Protein AF-0000000086522970 (afdb_homodimer)

Organism: NCBI:txid111769

Secondary structure (DSSP, 8-state):
--EEEEEEEESSPEEETTTTEEEEEEE-TTS-EEEEEEE-SEEEEEEESS-EEEEEEESEEEEEETT----EEEETT-EEEE-SSEEEEEEESS-EEEEEEE-/--EEEEEEEESSPEEETTTTEEEEEEE-TTS-EEEEEEE-SEEEEEEESS-EEEEEEESEEEEEETT----EEEETT-EEEE-SSEEEEEEESS-EEEEEEE-

Foldseek 3Di:
DPDDPPWDKDPDWDAPDNRQKIWIWIAHPVRFIKIKIKGAADKDKDAAAAKKKKAWAAFKKWKAWPPDPDIDIDGHPDMDIHHHRTMMMMGGHHIIIIMMGGD/DPDDPPWDKDPDWDAPDNRQKIWIWIAHPVRFIKIKIKGAADKDKDAAAAKKKKAWAAFKKWKAWPPDPDIDIDGHPDMDIHHHRTMMMMGGHHIIIIMMGGD

Radius of gyration: 17.84 Å; Cα contacts (8 Å, |Δi|>4): 607; chains: 2; bounding box: 35×55×38 Å

Structure (mmCIF, N/CA/C/O backbone):
data_AF-0000000086522970-model_v1
#
loop_
_entity.id
_entity.type
_entity.pdbx_description
1 polymer 'Pyrimidine/purine nucleoside phosphorylase'
#
loop_
_atom_site.group_PDB
_atom_site.id
_atom_site.type_symbol
_atom_site.label_atom_id
_atom_site.label_alt_id
_atom_site.label_comp_id
_atom_site.label_asym_id
_atom_site.label_entity_id
_atom_site.label_seq_id
_atom_site.pdbx_PDB_ins_code
_atom_site.Cartn_x
_atom_site.Cartn_y
_atom_site.Cartn_z
_atom_site.occupancy
_atom_site.B_iso_or_equiv
_atom_site.auth_seq_id
_atom_site.auth_comp_id
_atom_site.auth_asym_id
_atom_site.auth_atom_id
_atom_site.pdbx_PDB_model_num
ATOM 1 N N . MET A 1 1 ? -8 1.614 16.234 1 85.38 1 MET A N 1
ATOM 2 C CA . MET A 1 1 ? -8.336 0.291 15.711 1 85.38 1 MET A CA 1
ATOM 3 C C . MET A 1 1 ? -7.375 -0.115 14.594 1 85.38 1 MET A C 1
ATOM 5 O O . MET A 1 1 ? -6.891 0.735 13.844 1 85.38 1 MET A O 1
ATOM 9 N N . SER A 1 2 ? -7.027 -1.439 14.516 1 95.94 2 SER A N 1
ATOM 10 C CA . SER A 1 2 ? -5.98 -1.927 13.625 1 95.94 2 SER A CA 1
ATOM 11 C C . SER A 1 2 ? -6.488 -2.029 12.188 1 95.94 2 SER A C 1
ATOM 13 O O . SER A 1 2 ? -5.691 -2.133 11.25 1 95.94 2 SER A O 1
ATOM 15 N N . GLN A 1 3 ? -7.812 -2.033 12.055 1 97.81 3 GLN A N 1
ATOM 16 C CA . GLN A 1 3 ? -8.391 -2.203 10.719 1 97.81 3 GLN A CA 1
ATOM 17 C C . GLN A 1 3 ? -9.633 -1.339 10.547 1 97.81 3 GLN A C 1
ATOM 19 O O . GLN A 1 3 ? -10.227 -0.883 11.531 1 97.81 3 GLN A O 1
ATOM 24 N N . PHE A 1 4 ? -9.984 -0.939 9.305 1 98.25 4 PHE A N 1
ATOM 25 C CA . PHE A 1 4 ? -11.32 -0.464 8.961 1 98.25 4 PHE A CA 1
ATOM 26 C C . PHE A 1 4 ? -12.234 -1.631 8.602 1 98.25 4 PHE A C 1
ATOM 28 O O . PHE A 1 4 ? -11.82 -2.564 7.914 1 98.25 4 PHE A O 1
ATOM 35 N N . ASP A 1 5 ? -13.492 -1.532 9.047 1 97.75 5 ASP A N 1
ATOM 36 C CA . ASP A 1 5 ? -14.477 -2.553 8.727 1 97.75 5 ASP A CA 1
ATOM 37 C C . ASP A 1 5 ? -15.602 -1.977 7.859 1 97.75 5 ASP A C 1
ATOM 39 O O . ASP A 1 5 ? -15.898 -0.784 7.941 1 97.75 5 ASP A O 1
ATOM 43 N N . ASN A 1 6 ? -16.188 -2.863 7.039 1 97.5 6 ASN A N 1
ATOM 44 C CA . ASN A 1 6 ? -17.328 -2.508 6.211 1 97.5 6 ASN A CA 1
ATOM 45 C C . ASN A 1 6 ? -17.016 -1.32 5.305 1 97.5 6 ASN A C 1
ATOM 47 O O . ASN A 1 6 ? -17.781 -0.347 5.27 1 97.5 6 ASN A O 1
ATOM 51 N N . VAL A 1 7 ? -15.914 -1.392 4.688 1 98.44 7 VAL A N 1
ATOM 52 C CA . VAL A 1 7 ? -15.469 -0.317 3.811 1 98.44 7 VAL A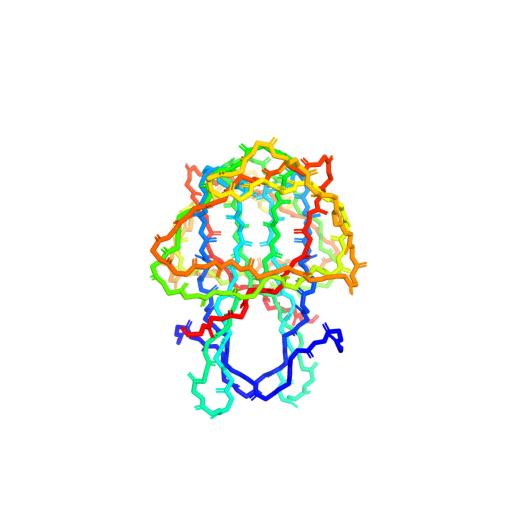 CA 1
ATOM 53 C C . VAL A 1 7 ? -15.266 -0.855 2.395 1 98.44 7 VAL A C 1
ATOM 55 O O . VAL A 1 7 ? -15.43 -2.053 2.15 1 98.44 7 VAL A O 1
ATOM 58 N N . SER A 1 8 ? -15.062 0.026 1.455 1 98.44 8 SER A N 1
ATOM 59 C CA . SER A 1 8 ? -14.562 -0.311 0.126 1 98.44 8 SER A CA 1
ATOM 60 C C . SER A 1 8 ? -13.086 0.044 -0.017 1 98.44 8 SER A C 1
ATOM 62 O O . SER A 1 8 ? -12.633 1.059 0.516 1 98.44 8 SER A O 1
ATOM 64 N N . VAL A 1 9 ? -12.359 -0.781 -0.68 1 98.75 9 VAL A N 1
ATOM 65 C CA . VAL A 1 9 ? -10.945 -0.523 -0.933 1 98.75 9 VAL A CA 1
ATOM 66 C C . VAL A 1 9 ? -10.68 -0.525 -2.436 1 98.75 9 VAL A C 1
ATOM 68 O O . VAL A 1 9 ? -10.992 -1.501 -3.125 1 98.75 9 VAL A O 1
ATOM 71 N N . VAL A 1 10 ? -10.18 0.564 -2.975 1 98.75 10 VAL A N 1
ATOM 72 C CA . VAL A 1 10 ? -9.734 0.609 -4.363 1 98.75 10 VAL A CA 1
ATOM 73 C C . VAL A 1 10 ? -8.492 -0.265 -4.535 1 98.75 10 VAL A C 1
ATOM 75 O O . VAL A 1 10 ? -7.531 -0.15 -3.768 1 98.75 10 VAL A O 1
ATOM 78 N N . LYS A 1 11 ? -8.516 -1.055 -5.574 1 98.81 11 LYS A N 1
ATOM 79 C CA . LYS A 1 11 ? -7.516 -2.113 -5.688 1 98.81 11 LYS A CA 1
ATOM 80 C C . LYS A 1 11 ? -6.16 -1.548 -6.109 1 98.81 11 LYS A C 1
ATOM 82 O O . LYS A 1 11 ? -5.117 -2.023 -5.656 1 98.81 11 LYS A O 1
ATOM 87 N N . THR A 1 12 ? -6.18 -0.556 -6.969 1 98.88 12 THR A N 1
ATOM 88 C CA . THR A 1 12 ? -4.918 0.006 -7.438 1 98.88 12 THR A CA 1
ATOM 89 C C . THR A 1 12 ? -4.348 0.984 -6.414 1 98.88 12 THR A C 1
ATOM 91 O O . THR A 1 12 ? -5.082 1.788 -5.84 1 98.88 12 THR A O 1
ATOM 94 N N . ALA A 1 13 ? -3.109 0.902 -6.238 1 98.75 13 ALA A N 1
ATOM 95 C CA . ALA A 1 13 ? -2.426 1.756 -5.27 1 98.75 13 ALA A CA 1
ATOM 96 C C . ALA A 1 13 ? -2.158 3.141 -5.852 1 98.75 13 ALA A C 1
ATOM 98 O O . ALA A 1 13 ? -2.105 3.309 -7.07 1 98.75 13 ALA A O 1
ATOM 99 N N . ASN A 1 14 ? -2.023 4.113 -4.965 1 98.69 14 ASN A N 1
ATOM 100 C CA . ASN A 1 14 ? -1.369 5.383 -5.254 1 98.69 14 ASN A CA 1
ATOM 101 C C . ASN A 1 14 ? 0.135 5.309 -5.008 1 98.69 14 ASN A C 1
ATOM 103 O O . ASN A 1 14 ? 0.573 4.93 -3.922 1 98.69 14 ASN A O 1
ATOM 107 N N . VAL A 1 15 ? 0.882 5.629 -6.031 1 98.81 15 VAL A N 1
ATOM 108 C CA . VAL A 1 15 ? 2.336 5.578 -5.914 1 98.81 15 VAL A CA 1
ATOM 109 C C . VAL A 1 15 ? 2.928 6.949 -6.215 1 98.81 15 VAL A C 1
ATOM 111 O O . VAL A 1 15 ? 2.76 7.477 -7.316 1 98.81 15 VAL A O 1
ATOM 114 N N . TYR A 1 16 ? 3.574 7.469 -5.156 1 98.69 16 TYR A N 1
ATOM 115 C CA . TYR A 1 16 ? 4.18 8.789 -5.316 1 98.69 16 TYR A CA 1
ATOM 116 C C . TYR A 1 16 ? 5.676 8.742 -5.039 1 98.69 16 TYR A C 1
ATOM 118 O O . TYR A 1 16 ? 6.164 7.805 -4.398 1 98.69 16 TYR A O 1
ATOM 126 N N . PHE A 1 17 ? 6.438 9.789 -5.633 1 98.5 17 PHE A N 1
ATOM 127 C CA . PHE A 1 17 ? 7.84 10.031 -5.328 1 98.5 17 PHE A CA 1
ATOM 128 C C . PHE A 1 17 ? 8.68 8.789 -5.625 1 98.5 17 PHE A C 1
ATOM 130 O O . PHE A 1 17 ? 9.469 8.352 -4.789 1 98.5 17 PHE A O 1
ATOM 137 N N . ASP A 1 18 ? 8.461 8.141 -6.734 1 97.5 18 ASP A N 1
ATOM 138 C CA . ASP A 1 18 ? 9.219 6.98 -7.203 1 97.5 18 ASP A CA 1
ATOM 139 C C . ASP A 1 18 ? 9.109 5.816 -6.215 1 97.5 18 ASP A C 1
ATOM 141 O O . ASP A 1 18 ? 10.117 5.199 -5.867 1 97.5 18 ASP A O 1
ATOM 145 N N . GLY A 1 19 ? 7.98 5.723 -5.637 1 98.44 19 GLY A N 1
ATOM 146 C CA . GLY A 1 19 ? 7.711 4.559 -4.809 1 98.44 19 GLY A CA 1
ATOM 147 C C . GLY A 1 19 ? 7.965 4.805 -3.332 1 98.44 19 GLY A C 1
ATOM 148 O O . GLY A 1 19 ? 7.738 3.922 -2.504 1 98.44 19 GLY A O 1
ATOM 149 N N . LYS A 1 20 ? 8.367 5.996 -2.967 1 98.81 20 LYS A N 1
ATOM 150 C CA . LYS A 1 20 ? 8.688 6.277 -1.571 1 98.81 20 LYS A CA 1
ATOM 151 C C . LYS A 1 20 ? 7.422 6.438 -0.735 1 98.81 20 LYS A C 1
ATOM 153 O O . LYS A 1 20 ? 7.469 6.355 0.494 1 98.81 20 LYS A O 1
ATOM 158 N N . CYS A 1 21 ? 6.305 6.754 -1.366 1 98.94 21 CYS A N 1
ATOM 159 C CA . CYS A 1 21 ? 4.996 6.789 -0.72 1 98.94 21 CYS A CA 1
ATOM 160 C C . CYS A 1 21 ? 3.992 5.934 -1.479 1 98.94 21 CYS A C 1
ATOM 162 O O . CYS A 1 21 ? 3.705 6.195 -2.65 1 98.94 21 CYS A O 1
ATOM 164 N N . VAL A 1 22 ? 3.449 4.906 -0.848 1 98.94 22 VAL A N 1
ATOM 165 C CA . VAL A 1 22 ? 2.471 3.992 -1.431 1 98.94 22 VAL A CA 1
ATOM 166 C C . VAL A 1 22 ? 1.234 3.92 -0.537 1 98.94 22 VAL A C 1
ATOM 168 O O . VAL A 1 22 ? 1.349 3.768 0.681 1 98.94 22 VAL A O 1
ATOM 171 N N . SER A 1 23 ? 0.046 4.062 -1.153 1 98.88 23 SER A N 1
ATOM 172 C CA . SER A 1 23 ? -1.174 3.984 -0.356 1 98.88 23 SER A CA 1
ATOM 173 C C . SER A 1 23 ? -2.322 3.383 -1.157 1 98.88 23 SER A C 1
ATOM 175 O O . SER A 1 23 ? -2.223 3.23 -2.377 1 98.88 23 SER A O 1
ATOM 177 N N . HIS A 1 24 ? -3.338 2.932 -0.458 1 98.88 24 HIS A N 1
ATOM 178 C CA . HIS A 1 24 ? -4.613 2.555 -1.055 1 98.88 24 HIS A CA 1
ATOM 179 C C . HIS A 1 24 ? -5.746 3.43 -0.532 1 98.88 24 HIS A C 1
ATOM 181 O O . HIS A 1 24 ? -5.781 3.77 0.653 1 98.88 24 HIS A O 1
ATOM 187 N N . THR A 1 25 ? -6.652 3.787 -1.408 1 98.75 25 THR A N 1
ATOM 188 C CA . THR A 1 25 ? -7.855 4.535 -1.057 1 98.75 25 THR A CA 1
ATOM 189 C C . THR A 1 25 ? -8.891 3.619 -0.407 1 98.75 25 THR A C 1
ATOM 191 O O . THR A 1 25 ? -9.148 2.518 -0.899 1 98.75 25 THR A O 1
ATOM 194 N N . VAL A 1 26 ? -9.422 4.055 0.702 1 98.69 26 VAL A N 1
ATOM 195 C CA . VAL A 1 26 ? -10.508 3.395 1.422 1 98.69 26 VAL A CA 1
ATOM 196 C C . VAL A 1 26 ? -11.734 4.305 1.458 1 98.69 26 VAL A C 1
ATOM 198 O O . VAL A 1 26 ? -11.633 5.484 1.794 1 98.69 26 VAL A O 1
ATOM 201 N N . VAL A 1 27 ? -12.852 3.777 1.069 1 98.25 27 VAL A N 1
ATOM 202 C CA . VAL A 1 27 ? -14.109 4.516 1.142 1 98.25 27 VAL A CA 1
ATOM 203 C C . VAL A 1 27 ? -14.977 3.951 2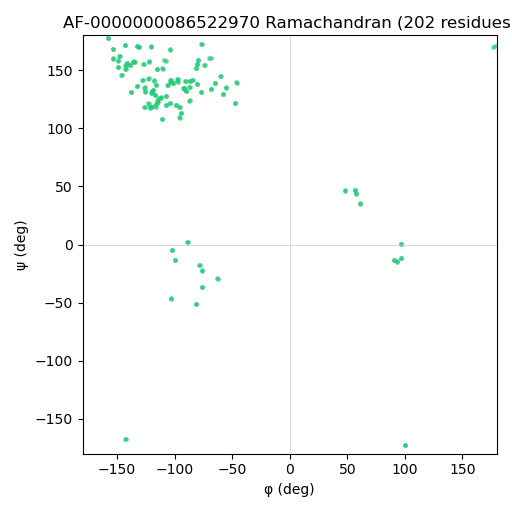.266 1 98.25 27 VAL A C 1
ATOM 205 O O . VAL A 1 27 ? -15.336 2.771 2.246 1 98.25 27 VAL A O 1
ATOM 208 N N . LEU A 1 28 ? -15.289 4.75 3.168 1 97.19 28 LEU A N 1
ATOM 209 C CA . LEU A 1 28 ? -16.109 4.328 4.293 1 97.19 28 LEU A CA 1
ATOM 210 C C . LEU A 1 28 ? -17.578 4.223 3.879 1 97.19 28 LEU A C 1
ATOM 212 O O . LEU A 1 28 ? -17.953 4.629 2.773 1 97.19 28 LEU A O 1
ATOM 216 N N . ALA A 1 29 ? -18.359 3.723 4.73 1 94.38 29 ALA A N 1
ATOM 217 C CA . ALA A 1 29 ? -19.781 3.477 4.445 1 94.38 29 ALA A CA 1
ATOM 218 C C . ALA A 1 29 ? -20.516 4.781 4.156 1 94.38 29 ALA A C 1
ATOM 220 O O . ALA A 1 29 ? -21.453 4.805 3.361 1 94.38 29 ALA A O 1
ATOM 221 N N . ASP A 1 30 ? -20.094 5.855 4.723 1 95.56 30 ASP A N 1
ATOM 222 C CA . ASP A 1 30 ? -20.766 7.137 4.555 1 95.56 30 ASP A CA 1
ATOM 223 C C . ASP A 1 30 ? -20.234 7.887 3.334 1 95.56 30 ASP A C 1
ATOM 225 O O . ASP A 1 30 ? -20.609 9.039 3.094 1 95.56 30 ASP A O 1
ATOM 229 N N . GLY A 1 31 ? -19.328 7.266 2.631 1 95.06 31 GLY A N 1
ATOM 230 C CA . GLY A 1 31 ? -18.812 7.863 1.412 1 95.06 31 GLY A CA 1
ATOM 231 C C . GLY A 1 31 ? -17.5 8.609 1.623 1 95.06 31 GLY A C 1
ATOM 232 O O . GLY A 1 31 ? -16.844 9 0.659 1 95.06 31 GLY A O 1
ATOM 233 N N . THR A 1 32 ? -17.141 8.82 2.943 1 95.81 32 THR A N 1
ATOM 234 C CA . THR A 1 32 ? -15.891 9.508 3.229 1 95.81 32 THR A CA 1
ATOM 235 C C . THR A 1 32 ? -14.695 8.68 2.748 1 95.81 32 THR A C 1
ATOM 237 O O . THR A 1 32 ? -14.688 7.457 2.889 1 95.81 32 THR A O 1
ATOM 240 N N . ARG A 1 33 ? -13.742 9.367 2.18 1 97.19 33 ARG A N 1
ATOM 241 C CA . ARG A 1 33 ? -12.539 8.719 1.664 1 97.19 33 ARG A CA 1
ATOM 242 C C . ARG A 1 33 ? -11.367 8.898 2.621 1 97.19 33 ARG A C 1
ATOM 244 O O . ARG A 1 33 ? -11.188 9.969 3.203 1 97.19 33 ARG A O 1
ATOM 251 N N . LYS A 1 34 ? -10.633 7.906 2.799 1 98.31 34 LYS A N 1
ATOM 252 C CA . LYS A 1 34 ? -9.352 7.887 3.5 1 98.31 34 LYS A CA 1
ATOM 253 C C . LYS A 1 34 ? -8.281 7.18 2.67 1 98.31 34 LYS A C 1
ATOM 255 O O . LYS A 1 34 ? -8.586 6.582 1.635 1 98.31 34 LYS A O 1
ATOM 260 N N . SER A 1 35 ? -7.059 7.254 3.072 1 98.56 35 SER A N 1
ATOM 261 C CA . SER A 1 35 ? -6.012 6.391 2.535 1 98.56 35 SER A CA 1
ATOM 262 C C . SER A 1 35 ? -5.238 5.699 3.65 1 98.56 35 SER A C 1
ATOM 264 O O . SER A 1 35 ? -5.055 6.266 4.73 1 98.56 35 SER A O 1
ATOM 266 N N . VAL A 1 36 ? -4.895 4.543 3.479 1 98.88 36 VAL A N 1
ATOM 267 C CA . VAL A 1 36 ? -3.936 3.807 4.293 1 98.88 36 VAL A CA 1
ATOM 268 C C . VAL A 1 36 ? -2.629 3.627 3.523 1 98.88 36 VAL A C 1
ATOM 270 O O . VAL A 1 36 ? -2.639 3.205 2.363 1 98.88 36 VAL A O 1
ATOM 273 N N . GLY A 1 37 ? -1.507 4.02 4.18 1 98.88 37 GLY A N 1
ATOM 274 C CA . GLY A 1 37 ? -0.292 3.971 3.383 1 98.88 37 GLY A CA 1
ATOM 275 C C . GLY A 1 37 ? 0.97 3.895 4.223 1 98.88 37 GLY A C 1
ATOM 276 O O . GLY A 1 37 ? 0.899 3.795 5.449 1 98.88 37 GLY A O 1
ATOM 277 N N . VAL A 1 38 ? 2.064 3.801 3.512 1 98.94 38 VAL A N 1
ATOM 278 C CA . VAL A 1 38 ? 3.395 3.783 4.113 1 98.94 38 VAL A CA 1
ATOM 279 C C . VAL A 1 38 ? 4.309 4.758 3.377 1 98.94 38 VAL A C 1
ATOM 281 O O . VAL A 1 38 ? 4.238 4.875 2.15 1 98.94 38 VAL A O 1
ATOM 284 N N . ILE A 1 39 ? 5.059 5.504 4.102 1 98.94 39 ILE A N 1
ATOM 285 C CA . ILE A 1 39 ? 6.168 6.289 3.578 1 98.94 39 ILE A CA 1
ATOM 286 C C . ILE A 1 39 ? 7.492 5.613 3.928 1 98.94 39 ILE A C 1
ATOM 288 O O . ILE A 1 39 ? 7.781 5.367 5.102 1 98.94 39 ILE A O 1
ATOM 292 N N . LEU A 1 40 ? 8.273 5.293 2.91 1 98.88 40 LEU A N 1
ATOM 293 C CA . LEU A 1 40 ? 9.578 4.668 3.094 1 98.88 40 LEU A CA 1
ATOM 294 C C . LEU A 1 40 ? 10.625 5.703 3.482 1 98.88 40 LEU A C 1
ATOM 296 O O . LEU A 1 40 ? 10.422 6.902 3.291 1 98.88 40 LEU A O 1
ATOM 300 N N . PRO A 1 41 ? 11.727 5.312 4.086 1 98.69 41 PRO A N 1
ATOM 301 C CA . PRO A 1 41 ? 12.758 6.262 4.508 1 98.69 41 PRO A CA 1
ATOM 302 C C . PRO A 1 41 ? 13.125 7.262 3.414 1 98.69 41 PRO A C 1
ATOM 304 O O . PRO A 1 41 ? 13.555 6.863 2.328 1 98.69 41 PRO A O 1
ATOM 307 N N . SER A 1 42 ? 12.969 8.492 3.725 1 98.75 42 SER A N 1
ATOM 308 C CA . SER A 1 42 ? 13.117 9.57 2.758 1 98.75 42 SER A CA 1
ATOM 309 C C . SER A 1 42 ? 12.797 10.922 3.389 1 98.75 42 SER A C 1
ATOM 311 O O . SER A 1 42 ? 12.422 11 4.559 1 98.75 42 SER A O 1
ATOM 313 N N . THR A 1 43 ? 1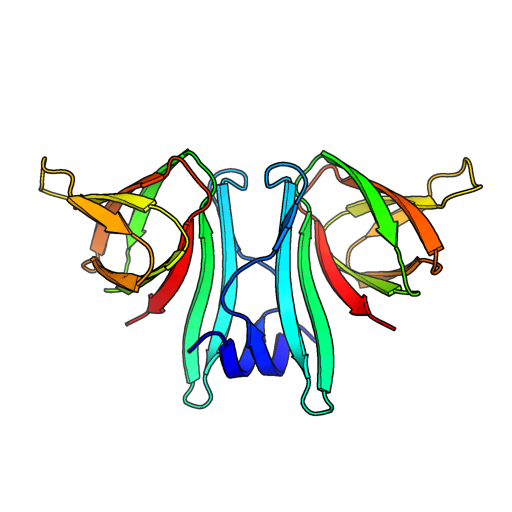3.078 11.945 2.697 1 98.81 43 THR A N 1
ATOM 314 C CA . THR A 1 43 ? 12.562 13.289 2.953 1 98.81 43 THR A CA 1
ATOM 315 C C . THR A 1 43 ? 11.703 13.766 1.79 1 98.81 43 THR A C 1
ATOM 317 O O . THR A 1 43 ? 12.172 13.852 0.654 1 98.81 43 THR A O 1
ATOM 320 N N . LEU A 1 44 ? 10.453 14.016 2.115 1 98.88 44 LEU A N 1
ATOM 321 C CA . LEU A 1 44 ? 9.484 14.328 1.073 1 98.88 44 LEU A CA 1
ATOM 322 C C . LEU A 1 44 ? 8.758 15.633 1.38 1 98.88 44 LEU A C 1
ATOM 324 O O . LEU A 1 44 ? 8.664 16.047 2.541 1 98.88 44 LEU A O 1
ATOM 328 N N . THR A 1 45 ? 8.242 16.297 0.278 1 98.81 45 THR A N 1
ATOM 329 C CA . THR A 1 45 ? 7.32 17.422 0.396 1 98.81 45 THR A CA 1
ATOM 330 C C . THR A 1 45 ? 5.949 17.062 -0.173 1 98.81 45 THR A C 1
ATOM 332 O O . THR A 1 45 ? 5.844 16.641 -1.328 1 98.81 45 THR A O 1
ATOM 335 N N . PHE A 1 46 ? 4.945 17.203 0.709 1 98.62 46 PHE A N 1
ATOM 336 C CA . PHE A 1 46 ? 3.574 16.984 0.264 1 98.62 46 PHE A CA 1
ATOM 337 C C . PHE A 1 46 ? 2.832 18.312 0.134 1 98.62 46 PHE A C 1
ATOM 339 O O . PHE A 1 46 ? 2.975 19.203 0.983 1 98.62 46 PHE A O 1
ATOM 346 N N . ASN A 1 47 ? 2.062 18.422 -0.994 1 98.12 47 ASN A N 1
ATOM 347 C CA . ASN A 1 47 ? 1.147 19.531 -1.17 1 98.12 47 ASN A CA 1
ATOM 348 C C . ASN A 1 47 ? -0.3 19.125 -0.908 1 98.12 47 ASN A C 1
ATOM 350 O O . ASN A 1 47 ? -0.719 18.031 -1.291 1 98.12 47 ASN A O 1
ATOM 354 N N . THR A 1 48 ? -1.039 20.031 -0.235 1 96.88 48 THR A N 1
ATOM 355 C CA . THR A 1 48 ? -2.422 19.719 0.114 1 96.88 48 THR A CA 1
ATOM 356 C C . THR A 1 48 ? -3.377 20.719 -0.514 1 96.88 48 THR A C 1
ATOM 358 O O . THR A 1 48 ? -3.115 21.922 -0.498 1 96.88 48 THR A O 1
ATOM 361 N N . GLY A 1 49 ? -4.422 20.25 -1.18 1 96.56 49 GLY A N 1
ATOM 362 C CA . GLY A 1 49 ? -5.512 21.094 -1.637 1 96.56 49 GLY A CA 1
ATOM 363 C C . GLY A 1 49 ? -6.531 21.391 -0.551 1 96.56 49 GLY A C 1
ATOM 364 O O . GLY A 1 49 ? -6.875 22.562 -0.321 1 96.56 49 GLY A O 1
ATOM 365 N N . ALA A 1 50 ? -7.066 20.422 0.167 1 96.69 50 ALA A N 1
ATOM 366 C CA . ALA A 1 50 ? -7.969 20.516 1.312 1 96.69 50 ALA A CA 1
ATOM 367 C C . ALA A 1 50 ? -7.258 20.109 2.6 1 96.69 50 ALA A C 1
ATOM 369 O O . ALA A 1 50 ? -6.262 19.375 2.564 1 96.69 50 ALA A O 1
ATOM 370 N N . PRO A 1 51 ? -7.828 20.578 3.754 1 97.31 51 PRO A N 1
ATOM 371 C CA . PRO A 1 51 ? -7.219 20.141 5.012 1 97.31 51 PRO A CA 1
ATOM 372 C C . PRO A 1 51 ? -7.234 18.625 5.188 1 97.31 51 PRO A C 1
ATOM 374 O O . PRO A 1 51 ? -8.195 17.969 4.777 1 97.31 51 PRO A O 1
ATOM 377 N N . GLU A 1 52 ? -6.199 18.062 5.801 1 97.56 52 GLU A N 1
ATOM 378 C CA . GLU A 1 52 ? -6.09 16.625 6.074 1 97.56 52 GLU A CA 1
ATOM 379 C C . GLU A 1 52 ? -5.586 16.375 7.492 1 97.56 52 GLU A C 1
ATOM 381 O O . GLU A 1 52 ? -5.004 17.266 8.117 1 97.56 52 GLU A O 1
ATOM 386 N N . ILE A 1 53 ? -5.84 15.266 8.031 1 98.31 53 ILE A N 1
ATOM 387 C CA . ILE A 1 53 ? -5.242 14.758 9.258 1 98.31 53 ILE A CA 1
ATOM 388 C C . ILE A 1 53 ? -4.391 13.531 8.953 1 98.31 53 ILE A C 1
ATOM 390 O O . ILE A 1 53 ? -4.875 12.57 8.344 1 98.31 53 ILE A O 1
ATOM 394 N N . MET A 1 54 ? -3.143 13.562 9.352 1 98.69 54 MET A N 1
ATOM 395 C CA . MET A 1 54 ? -2.244 12.414 9.273 1 98.69 54 MET A CA 1
ATOM 396 C C . MET A 1 54 ? -2.213 11.656 10.594 1 98.69 54 MET A C 1
ATOM 398 O O . MET A 1 54 ? -1.701 12.164 11.594 1 98.69 54 MET A O 1
ATOM 402 N N . GLU A 1 55 ? -2.748 10.57 10.609 1 98.75 55 GLU A N 1
ATOM 403 C CA . GLU A 1 55 ? -2.701 9.656 11.75 1 98.75 55 GLU A CA 1
ATOM 404 C C . GLU A 1 55 ? -1.583 8.633 11.586 1 98.75 55 GLU A C 1
ATOM 406 O O . GLU A 1 55 ? -1.606 7.82 10.664 1 98.75 55 GLU A O 1
ATOM 411 N N . LEU A 1 56 ? -0.629 8.664 12.508 1 98.75 56 LEU A N 1
ATOM 412 C CA . LEU A 1 56 ? 0.505 7.75 12.398 1 98.75 56 LEU A CA 1
ATOM 413 C C . LEU A 1 56 ? 0.243 6.465 13.172 1 98.75 56 LEU A C 1
ATOM 415 O O . LEU A 1 56 ? -0.239 6.504 14.312 1 98.75 56 LEU A O 1
ATOM 419 N N . LEU A 1 57 ? 0.532 5.375 12.562 1 98.81 57 LEU A N 1
ATOM 420 C CA . LEU A 1 57 ? 0.251 4.078 13.164 1 98.81 57 LEU A CA 1
ATOM 421 C C . LEU A 1 57 ? 1.527 3.443 13.711 1 98.81 57 LEU A C 1
ATOM 423 O O . LEU A 1 57 ? 1.512 2.828 14.781 1 98.81 57 LEU A O 1
ATOM 427 N N . GLN A 1 58 ? 2.58 3.406 13.016 1 98.56 58 GLN A N 1
ATOM 428 C CA . GLN A 1 58 ? 3.883 2.834 13.336 1 98.56 58 GLN A CA 1
ATOM 429 C C . GLN A 1 58 ? 5.012 3.65 12.711 1 98.56 58 GLN A C 1
ATOM 431 O O . GLN A 1 58 ? 4.875 4.16 11.594 1 98.56 58 GLN A O 1
ATOM 436 N N . GLY A 1 59 ? 6.164 3.746 13.383 1 98.56 59 GLY A N 1
ATOM 437 C CA . GLY A 1 59 ? 7.32 4.488 12.906 1 98.56 59 GLY A CA 1
ATOM 438 C C . GLY A 1 59 ? 7.453 5.859 13.539 1 98.56 59 GLY A C 1
ATOM 439 O O . GLY A 1 59 ? 6.785 6.16 14.523 1 98.56 59 GLY A O 1
ATOM 44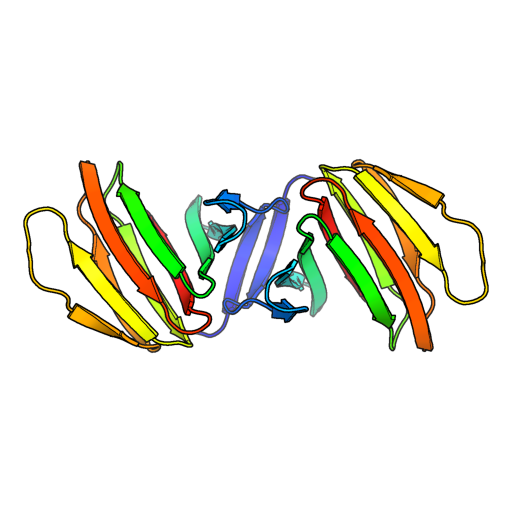0 N N . ARG A 1 60 ? 8.398 6.602 13.008 1 98.62 60 ARG A N 1
ATOM 441 C CA . ARG A 1 60 ? 8.688 7.953 13.477 1 98.62 60 ARG A CA 1
ATOM 442 C C . ARG A 1 60 ? 9.047 8.875 12.312 1 98.62 60 ARG A C 1
ATOM 444 O O . ARG A 1 60 ? 9.625 8.43 11.312 1 98.62 60 ARG A O 1
ATOM 451 N N . CYS A 1 61 ? 8.734 10.094 12.562 1 98.81 61 CYS A N 1
ATOM 452 C CA . CYS A 1 61 ? 9.062 11.094 11.555 1 98.81 61 CYS A CA 1
ATOM 453 C C . CYS A 1 61 ? 9.25 12.469 12.188 1 98.81 61 CYS A C 1
ATOM 455 O O . CYS A 1 61 ? 9 12.641 13.383 1 98.81 61 CYS A O 1
ATOM 457 N N . ARG A 1 62 ? 9.766 13.352 11.422 1 98.75 62 ARG A N 1
ATOM 458 C CA . ARG A 1 62 ? 9.672 14.773 11.734 1 98.75 62 ARG A CA 1
ATOM 459 C C . ARG A 1 62 ? 8.992 15.539 10.602 1 98.75 62 ARG A C 1
ATOM 461 O O . ARG A 1 62 ? 9.195 15.227 9.422 1 98.75 62 ARG A O 1
ATOM 468 N N . VAL A 1 63 ? 8.242 16.469 11.016 1 98.81 63 VAL A N 1
ATOM 469 C CA . VAL A 1 63 ? 7.418 17.219 10.07 1 98.81 63 VAL A CA 1
ATOM 470 C C . VAL A 1 63 ? 7.691 18.719 10.219 1 98.81 63 VAL A C 1
ATOM 472 O O . VAL A 1 63 ? 7.82 19.219 11.336 1 98.81 63 VAL A O 1
ATOM 475 N N . ARG A 1 64 ? 7.832 19.344 9.102 1 98.75 64 ARG A N 1
ATOM 476 C CA . ARG A 1 64 ? 7.914 20.797 9.039 1 98.75 64 ARG A CA 1
ATOM 477 C C . ARG A 1 64 ? 6.793 21.375 8.18 1 98.75 64 ARG A C 1
ATOM 479 O O . ARG A 1 64 ? 6.711 21.094 6.98 1 98.75 64 ARG A O 1
ATOM 486 N N . MET A 1 65 ? 5.934 22.219 8.844 1 98.25 65 MET A N 1
ATOM 487 C CA . MET A 1 65 ? 4.789 22.797 8.141 1 98.25 65 MET A CA 1
ATOM 488 C C . MET A 1 65 ? 5.211 24.016 7.324 1 98.25 65 MET A C 1
ATOM 490 O O . MET A 1 65 ? 6.164 24.703 7.68 1 98.25 65 MET A O 1
ATOM 494 N N . ALA A 1 66 ? 4.465 24.219 6.277 1 96.69 66 ALA A N 1
ATOM 495 C CA . ALA A 1 66 ? 4.723 25.422 5.477 1 96.69 66 ALA A CA 1
ATOM 496 C C . ALA A 1 66 ? 4.668 26.688 6.332 1 96.69 66 ALA A C 1
ATOM 498 O O . ALA A 1 66 ? 3.754 26.844 7.145 1 96.69 66 ALA A O 1
ATOM 499 N N . GLY A 1 67 ? 5.617 27.594 6.176 1 94.75 67 GLY A N 1
ATOM 500 C CA . GLY A 1 67 ? 5.672 28.844 6.918 1 94.75 67 GLY A CA 1
ATOM 501 C C . GLY A 1 67 ? 6.473 28.734 8.203 1 94.75 67 GLY A C 1
ATOM 502 O O . GLY A 1 67 ? 6.699 29.734 8.883 1 94.75 67 GLY A O 1
ATOM 503 N N . SER A 1 68 ? 6.754 27.547 8.594 1 94.31 68 SER A N 1
ATOM 504 C CA . SER A 1 68 ? 7.535 27.328 9.812 1 94.31 68 SER A CA 1
ATOM 505 C C . SER A 1 68 ? 8.93 26.797 9.484 1 94.31 68 SER A C 1
ATOM 507 O O . SER A 1 68 ? 9.109 26.062 8.516 1 94.31 68 SER A O 1
ATOM 509 N N . ASP A 1 69 ? 9.836 27.125 10.367 1 95.5 69 ASP A N 1
ATOM 510 C CA . ASP A 1 69 ? 11.172 26.547 10.25 1 95.5 69 ASP A CA 1
ATOM 511 C C . ASP A 1 69 ? 11.375 25.406 11.25 1 95.5 69 ASP A C 1
ATOM 513 O O . ASP A 1 69 ? 12.391 24.719 11.211 1 95.5 69 ASP A O 1
ATOM 517 N N . ALA A 1 70 ? 10.438 25.219 12.031 1 97.44 70 ALA A N 1
ATOM 518 C CA . ALA A 1 70 ? 10.586 24.25 13.109 1 97.44 70 ALA A CA 1
ATOM 519 C C . ALA A 1 70 ? 10.133 22.859 12.664 1 97.44 70 ALA A C 1
ATOM 521 O O . ALA A 1 70 ? 9.102 22.719 12.016 1 97.44 70 ALA A O 1
ATOM 522 N N . TRP A 1 71 ? 10.969 21.906 12.953 1 98.31 71 TRP A N 1
ATOM 523 C CA . TRP A 1 71 ? 10.594 20.5 12.781 1 98.31 71 TRP A CA 1
ATOM 524 C C . TRP A 1 71 ? 10 19.938 14.062 1 98.31 71 TRP A C 1
ATOM 526 O O . TRP A 1 71 ? 10.508 20.203 15.156 1 98.31 71 TRP A O 1
ATOM 536 N N . GLN A 1 72 ? 8.93 19.25 13.93 1 98.44 72 GLN A N 1
ATOM 537 C CA . GLN A 1 72 ? 8.289 18.578 15.055 1 98.44 72 GLN A CA 1
ATOM 538 C C . GLN A 1 72 ? 8.312 17.062 14.859 1 98.44 72 GLN A C 1
ATOM 540 O O . GLN A 1 72 ? 8.016 16.562 13.773 1 98.44 72 GLN A O 1
ATOM 545 N N . GLU A 1 73 ? 8.617 16.375 15.93 1 98.62 73 GLU A N 1
ATOM 546 C CA . GLU A 1 73 ? 8.688 14.914 15.867 1 98.62 73 GLU A CA 1
ATOM 547 C C . GLU A 1 73 ? 7.332 14.281 16.188 1 98.62 73 GLU A C 1
ATOM 549 O O . GLU A 1 73 ? 6.609 14.766 17.062 1 98.62 73 GLU A O 1
ATOM 554 N N . TYR A 1 74 ? 7.051 13.266 15.461 1 98.62 74 TYR A N 1
ATOM 555 C CA . TYR A 1 74 ? 5.863 12.445 15.695 1 98.62 74 TYR A CA 1
ATOM 556 C C . TYR A 1 74 ? 6.203 10.961 15.625 1 98.62 74 TYR A C 1
ATOM 558 O O . TYR A 1 74 ? 7.191 10.578 15 1 98.62 74 TYR A O 1
ATOM 566 N N . ALA A 1 75 ? 5.352 10.164 16.25 1 98.38 75 ALA A N 1
ATOM 567 C CA . ALA A 1 75 ? 5.52 8.711 16.219 1 98.38 75 ALA A CA 1
ATOM 568 C C . ALA A 1 75 ? 4.168 8.008 16.141 1 98.38 75 ALA A C 1
ATOM 570 O O . ALA A 1 75 ? 3.119 8.648 16.25 1 98.38 75 ALA A O 1
ATOM 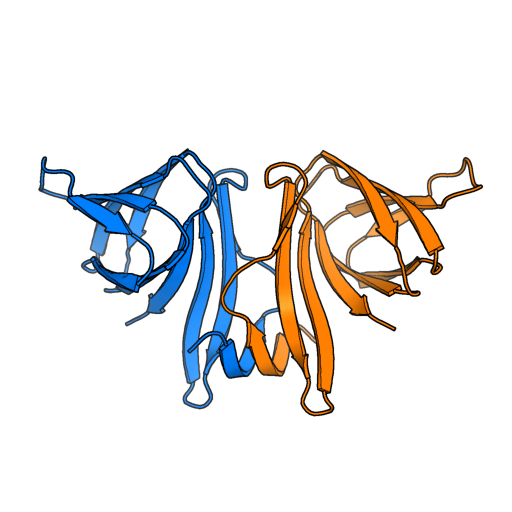571 N N . GLY A 1 76 ? 4.277 6.676 15.938 1 98.19 76 GLY A N 1
ATOM 572 C CA . GLY A 1 76 ? 3.053 5.891 15.969 1 98.19 76 GLY A CA 1
ATOM 573 C C . GLY A 1 76 ? 2.166 6.219 17.156 1 98.19 76 GLY A C 1
ATOM 574 O O . GLY A 1 76 ? 2.654 6.379 18.281 1 98.19 76 GLY A O 1
ATOM 575 N N . GLY A 1 77 ? 0.868 6.254 16.859 1 98.25 77 GLY A N 1
ATOM 576 C CA . GLY A 1 77 ? -0.085 6.598 17.906 1 98.25 77 GLY A CA 1
ATOM 577 C C . GLY A 1 77 ? -0.414 8.078 17.938 1 98.25 77 GLY A C 1
ATOM 578 O O . GLY A 1 77 ? -1.398 8.484 18.562 1 98.25 77 GLY A O 1
ATOM 579 N N . GLU A 1 78 ? 0.374 8.938 17.266 1 98.62 78 GLU A N 1
ATOM 580 C CA . GLU A 1 78 ? 0.144 10.375 17.219 1 98.62 78 GLU A CA 1
ATOM 581 C C . GLU A 1 78 ? -0.45 10.797 15.875 1 98.62 78 GLU A C 1
ATOM 583 O O . GLU A 1 78 ? -0.587 9.977 14.961 1 98.62 78 GLU A O 1
ATOM 588 N N . SER A 1 79 ? -0.903 12.047 15.898 1 98.75 79 SER A N 1
ATOM 589 C CA . SER A 1 79 ? -1.445 12.633 14.672 1 98.75 79 SER A CA 1
ATOM 590 C C . SER A 1 79 ? -1.045 14.102 14.547 1 98.75 79 SER A C 1
ATOM 592 O O . SER A 1 79 ? -0.689 14.742 15.531 1 98.75 79 SER A O 1
ATOM 594 N N . PHE A 1 80 ? -1.044 14.547 13.344 1 98.31 80 PHE A N 1
ATOM 595 C CA . PHE A 1 80 ? -0.892 15.984 13.125 1 98.31 80 PHE A CA 1
ATOM 596 C C . PHE A 1 80 ? -1.836 16.469 12.023 1 98.31 80 PHE A C 1
ATOM 598 O O . PHE A 1 80 ? -2.256 15.68 11.172 1 98.31 80 PHE A O 1
ATOM 605 N N . ASN A 1 81 ? -2.197 17.734 12.055 1 97.88 81 ASN A N 1
ATOM 606 C CA . ASN A 1 81 ? -3.08 18.375 11.086 1 97.88 81 ASN A CA 1
ATOM 607 C C . ASN A 1 81 ? -2.289 19.125 10.008 1 97.88 81 ASN A C 1
ATOM 609 O O . ASN A 1 81 ? -1.267 19.734 10.305 1 97.88 81 ASN A O 1
ATOM 613 N N . VAL A 1 82 ? -2.768 19.016 8.852 1 97.25 82 VAL A N 1
ATOM 614 C CA . VAL A 1 82 ? -2.203 19.781 7.754 1 97.25 82 VAL A CA 1
ATOM 615 C C . VAL A 1 82 ? -3.27 20.703 7.172 1 97.25 82 VAL A C 1
ATOM 617 O O . VAL A 1 82 ? -4.387 20.266 6.883 1 97.25 82 VAL A O 1
ATOM 620 N N . ALA A 1 83 ? -2.902 21.969 6.973 1 96.44 83 ALA A N 1
ATOM 621 C CA . ALA A 1 83 ? -3.85 22.938 6.438 1 96.44 83 ALA A CA 1
ATOM 622 C C . ALA A 1 83 ? -4.09 22.719 4.949 1 96.44 83 ALA A C 1
ATOM 624 O O . ALA A 1 83 ? -3.268 22.094 4.27 1 96.44 83 ALA A O 1
ATOM 625 N N . GLY A 1 84 ? -5.27 23.141 4.445 1 97.06 84 GLY A N 1
ATOM 626 C CA . GLY A 1 84 ? -5.492 23.172 3.008 1 97.06 84 GLY A CA 1
ATOM 627 C C . GLY A 1 84 ? -4.672 24.25 2.307 1 97.06 84 GLY A C 1
ATOM 628 O O . GLY A 1 84 ? -4.176 25.172 2.945 1 97.06 84 GLY A O 1
ATOM 629 N N . ASP A 1 85 ? -4.562 24 0.979 1 97.12 85 ASP A N 1
ATOM 630 C CA . ASP A 1 85 ? -3.803 24.938 0.161 1 97.12 85 ASP A CA 1
ATOM 631 C C . ASP A 1 85 ? -2.451 25.266 0.798 1 97.12 85 ASP A C 1
ATOM 633 O O . ASP A 1 85 ? -2.119 26.422 1.022 1 97.12 85 ASP A O 1
ATOM 637 N N . SER A 1 86 ? -1.813 24.234 1.205 1 97.44 86 SER A N 1
ATOM 638 C CA . SER A 1 86 ? -0.547 24.328 1.923 1 97.44 86 SER A CA 1
ATOM 639 C C . SER A 1 86 ? 0.405 23.203 1.533 1 97.44 86 SER A C 1
ATOM 641 O O . SER A 1 86 ? 0.274 22.625 0.457 1 97.44 86 SER A O 1
ATOM 643 N N . ALA A 1 87 ? 1.476 23.016 2.287 1 98.06 87 ALA A N 1
ATOM 644 C CA . ALA A 1 87 ? 2.488 22 2.076 1 98.06 87 ALA A CA 1
ATOM 645 C C . ALA A 1 87 ? 3.178 21.625 3.387 1 98.06 87 ALA A C 1
ATOM 647 O O . ALA A 1 87 ? 3.125 22.391 4.359 1 98.06 87 ALA A O 1
ATOM 648 N N . PHE A 1 88 ? 3.771 20.5 3.402 1 98.69 88 PHE A N 1
ATOM 649 C CA . PHE A 1 88 ? 4.621 20.141 4.531 1 98.69 88 PHE A CA 1
ATOM 650 C C . PHE A 1 88 ? 5.762 19.234 4.078 1 98.69 88 PHE A C 1
ATOM 652 O O . PHE A 1 88 ? 5.629 18.5 3.096 1 98.69 88 PHE A O 1
ATOM 659 N N . ASP A 1 89 ? 6.844 19.297 4.793 1 98.75 89 ASP A N 1
ATOM 660 C CA . ASP A 1 89 ? 7.969 18.375 4.66 1 98.75 89 ASP A CA 1
ATOM 661 C C . ASP A 1 89 ? 7.895 17.266 5.707 1 98.75 89 ASP A C 1
ATOM 663 O O . ASP A 1 89 ? 7.527 17.516 6.859 1 98.75 89 ASP A O 1
ATOM 667 N N . ILE A 1 90 ? 8.266 16.172 5.273 1 98.88 90 ILE A N 1
ATOM 668 C CA . ILE A 1 90 ? 8.297 15.062 6.219 1 98.88 90 ILE A CA 1
ATOM 669 C C . ILE A 1 90 ? 9.57 14.242 6.008 1 98.88 90 ILE A C 1
ATOM 671 O O . ILE A 1 90 ? 9.93 13.93 4.871 1 98.88 90 ILE A O 1
ATOM 675 N N . GLU A 1 91 ? 10.227 13.977 7.059 1 98.81 91 GLU A N 1
ATOM 676 C CA . GLU A 1 91 ? 11.414 13.125 7.047 1 98.81 91 GLU A CA 1
ATOM 677 C C . GLU A 1 91 ? 11.188 11.852 7.855 1 98.81 91 GLU A C 1
ATOM 679 O O . GLU A 1 91 ? 10.797 11.906 9.023 1 98.81 91 GLU A O 1
ATOM 684 N N . THR A 1 92 ? 11.328 10.742 7.207 1 98.38 92 THR A N 1
ATOM 685 C CA . THR A 1 92 ? 11.188 9.453 7.867 1 98.38 92 THR A CA 1
ATOM 686 C C . THR A 1 92 ? 12.484 8.648 7.758 1 98.38 92 THR A C 1
ATOM 688 O O . THR A 1 92 ? 13.055 8.531 6.672 1 98.38 92 THR A O 1
ATOM 691 N N . LEU A 1 93 ? 12.961 8.086 8.898 1 94.88 93 LEU A N 1
ATOM 692 C CA . LEU A 1 93 ? 14.164 7.25 8.883 1 94.88 93 LEU A CA 1
ATOM 693 C C . LEU A 1 93 ? 13.797 5.77 8.875 1 94.88 93 LEU A C 1
ATOM 695 O O . LEU A 1 93 ? 14.664 4.914 8.68 1 94.88 93 LEU A O 1
ATOM 699 N N . GLU A 1 94 ? 12.672 5.43 9.125 1 98.19 94 GLU A N 1
ATOM 700 C CA . GLU A 1 94 ? 12.078 4.098 9.039 1 98.19 94 GLU A CA 1
ATOM 701 C C . GLU A 1 94 ? 10.734 4.137 8.32 1 98.19 94 GLU A C 1
ATOM 703 O O . GLU A 1 94 ? 10.234 5.211 7.984 1 98.19 94 GLU A O 1
ATOM 708 N N . ASN A 1 95 ? 10.25 2.906 8.047 1 98.81 95 ASN A N 1
ATOM 709 C CA . ASN A 1 95 ? 8.922 2.889 7.441 1 98.81 95 ASN A CA 1
ATOM 710 C C . ASN A 1 95 ? 7.891 3.58 8.328 1 98.81 95 ASN A C 1
ATOM 712 O O . ASN A 1 95 ? 7.777 3.27 9.516 1 98.81 95 ASN A O 1
ATOM 716 N N . LEU A 1 96 ? 7.133 4.488 7.781 1 98.94 96 LEU A N 1
ATOM 717 C CA . LEU A 1 96 ? 6.07 5.195 8.492 1 98.94 96 LEU A CA 1
ATOM 718 C C . LEU A 1 96 ? 4.699 4.773 7.98 1 98.94 96 LEU A C 1
ATOM 720 O O . LEU A 1 96 ? 4.328 5.086 6.848 1 98.94 96 LEU A O 1
ATOM 724 N N . HIS A 1 97 ? 3.975 4.02 8.789 1 98.94 97 HIS A N 1
ATOM 725 C CA . HIS A 1 97 ? 2.617 3.607 8.453 1 98.94 97 HIS A CA 1
ATOM 726 C C . HIS A 1 97 ? 1.6 4.652 8.891 1 98.94 97 HIS A C 1
ATOM 728 O O . HIS A 1 97 ? 1.685 5.176 10.008 1 98.94 97 HIS A O 1
ATOM 734 N N . TYR A 1 98 ? 0.657 4.957 8.023 1 98.88 98 TYR A N 1
ATOM 735 C CA . TYR A 1 98 ? -0.227 6.066 8.352 1 98.88 98 TYR A CA 1
ATOM 736 C C . TYR A 1 98 ? -1.614 5.855 7.762 1 98.88 98 TYR A C 1
ATOM 738 O O . TYR A 1 98 ? -1.789 5.047 6.848 1 98.88 98 TYR A O 1
ATOM 746 N N . VAL A 1 99 ? -2.559 6.516 8.328 1 98.88 99 VAL A N 1
ATOM 747 C CA . VAL A 1 99 ? -3.857 6.812 7.734 1 98.88 99 VAL A CA 1
ATOM 748 C C . VAL A 1 99 ? -3.965 8.312 7.453 1 98.88 99 VAL A C 1
ATOM 750 O O . VAL A 1 99 ? -3.688 9.133 8.328 1 98.88 99 VAL A O 1
ATOM 753 N N . CYS A 1 100 ? -4.273 8.656 6.273 1 98.62 100 CYS A N 1
ATOM 754 C CA . CYS A 1 100 ? -4.598 10.039 5.957 1 98.62 100 CYS A CA 1
ATOM 755 C C . CYS A 1 100 ? -6.105 10.25 5.918 1 98.62 100 CYS A C 1
ATOM 757 O O . CYS A 1 100 ? -6.816 9.57 5.172 1 98.62 100 CYS A O 1
ATOM 759 N N . HIS A 1 101 ? -6.668 11.109 6.742 1 97.75 101 HIS A N 1
ATOM 760 C CA . HIS A 1 101 ? -8.062 11.523 6.758 1 97.75 101 HIS A CA 1
ATOM 761 C C . HIS A 1 101 ? -8.273 12.805 5.949 1 97.75 101 HIS A C 1
ATOM 763 O O . HIS A 1 101 ? -7.77 13.867 6.32 1 97.75 101 HIS A O 1
ATOM 769 N N . PHE A 1 102 ? -9.023 12.57 4.848 1 94.88 102 PHE A N 1
ATOM 770 C CA . PHE A 1 102 ? -9.281 13.742 4.023 1 94.88 102 PHE A CA 1
ATOM 771 C C . PHE A 1 102 ? -10.484 14.523 4.555 1 94.88 102 PHE A C 1
ATOM 773 O O . PHE A 1 102 ? -11.43 13.93 5.074 1 94.88 102 PHE A O 1
ATOM 780 N N . GLY A 1 103 ? -10.43 15.812 4.512 1 78.62 103 GLY A N 1
ATOM 781 C CA . GLY A 1 103 ? -11.477 16.703 4.988 1 78.62 103 GLY A CA 1
ATOM 782 C C . GLY A 1 103 ? -12.023 17.609 3.906 1 78.62 103 GLY A C 1
ATOM 783 O O . GLY A 1 103 ? -11.414 17.766 2.85 1 78.62 103 GLY A O 1
ATOM 784 N N . MET B 1 1 ? -13.531 -5.988 -11.117 1 85.31 1 MET B N 1
ATOM 785 C CA . MET B 1 1 ? -14.023 -4.816 -10.406 1 85.31 1 MET B CA 1
ATOM 786 C C . MET B 1 1 ? -12.859 -4 -9.836 1 85.31 1 MET B C 1
ATOM 788 O O . MET B 1 1 ? -11.82 -4.559 -9.477 1 85.31 1 MET B O 1
ATOM 792 N N . SER B 1 2 ? -12.984 -2.641 -9.805 1 95.94 2 SER B N 1
ATOM 793 C CA . SER B 1 2 ? -11.891 -1.742 -9.461 1 95.94 2 SER B CA 1
ATOM 794 C C . SER B 1 2 ? -11.672 -1.687 -7.953 1 95.94 2 SER B C 1
ATOM 796 O O . SER B 1 2 ? -10.633 -1.222 -7.488 1 95.94 2 SER B O 1
ATOM 798 N N . GLN B 1 3 ? -12.672 -2.135 -7.223 1 97.81 3 GLN B N 1
ATOM 799 C CA . GLN B 1 3 ? -12.586 -2.059 -5.766 1 97.81 3 GLN B CA 1
ATOM 800 C C . GLN B 1 3 ? -13.227 -3.279 -5.113 1 97.81 3 GLN B C 1
ATOM 802 O O . GLN B 1 3 ? -14 -3.996 -5.75 1 97.81 3 GLN B O 1
ATOM 807 N N . PHE B 1 4 ? -12.812 -3.66 -3.885 1 98.19 4 PHE B N 1
ATOM 808 C CA . PHE B 1 4 ? -13.578 -4.535 -3.004 1 98.19 4 PHE B CA 1
ATOM 809 C C . PHE B 1 4 ? -14.57 -3.732 -2.172 1 98.19 4 PHE B C 1
ATOM 811 O O . PHE B 1 4 ? -14.242 -2.654 -1.674 1 98.19 4 PHE B O 1
ATOM 818 N N . ASP B 1 5 ? -15.766 -4.301 -2.004 1 97.75 5 ASP B N 1
ATOM 819 C CA . ASP B 1 5 ? -16.781 -3.66 -1.17 1 97.75 5 ASP B CA 1
ATOM 820 C C . ASP B 1 5 ? -17.094 -4.512 0.059 1 97.75 5 ASP B C 1
ATOM 822 O O . ASP B 1 5 ? -16.969 -5.738 0.02 1 97.75 5 ASP B O 1
ATOM 826 N N . ASN B 1 6 ? -17.5 -3.816 1.129 1 97.5 6 ASN B N 1
ATOM 827 C CA . ASN B 1 6 ? -17.938 -4.473 2.357 1 97.5 6 ASN B CA 1
ATOM 828 C C . ASN B 1 6 ? -16.859 -5.395 2.914 1 97.5 6 ASN B C 1
ATOM 830 O O . ASN B 1 6 ? -17.125 -6.562 3.207 1 97.5 6 ASN B O 1
ATOM 834 N N . VAL B 1 7 ? -15.695 -4.879 2.959 1 98.5 7 VAL B N 1
ATOM 835 C CA . VAL B 1 7 ? -14.547 -5.652 3.434 1 98.5 7 VAL B CA 1
ATOM 836 C C . VAL B 1 7 ? -13.922 -4.953 4.637 1 98.5 7 VAL B C 1
ATOM 838 O O . VAL B 1 7 ? -14.359 -3.871 5.035 1 98.5 7 VAL B O 1
ATOM 841 N N . SER B 1 8 ? -13.008 -5.621 5.289 1 98.5 8 SER B N 1
ATOM 842 C CA . SER B 1 8 ? -12.102 -5.016 6.262 1 98.5 8 SER B CA 1
ATOM 843 C C . SER B 1 8 ? -10.711 -4.824 5.68 1 98.5 8 SER B C 1
ATOM 845 O O . SER B 1 8 ? -10.234 -5.664 4.91 1 98.5 8 SER B O 1
ATOM 847 N N . VAL B 1 9 ? -10.094 -3.75 6.008 1 98.75 9 VAL B N 1
ATOM 848 C CA . VAL B 1 9 ? -8.734 -3.49 5.555 1 98.75 9 VAL B CA 1
ATOM 849 C C . VAL B 1 9 ? -7.824 -3.254 6.762 1 98.75 9 VAL B C 1
ATOM 851 O O . VAL B 1 9 ? -8.102 -2.387 7.594 1 98.75 9 VAL B O 1
ATOM 854 N N . VAL B 1 10 ? -6.785 -4.047 6.906 1 98.75 10 VAL B N 1
ATOM 855 C CA . VAL B 1 10 ? -5.762 -3.811 7.922 1 98.75 10 VAL B CA 1
ATOM 856 C C . VAL B 1 10 ? -4.977 -2.547 7.578 1 98.75 10 VAL B C 1
ATOM 858 O O . VAL B 1 10 ? -4.512 -2.387 6.449 1 98.75 10 VAL B O 1
ATOM 861 N N . LYS B 1 11 ? -4.785 -1.728 8.578 1 98.81 11 LYS B N 1
ATOM 862 C CA . LYS B 1 11 ? -4.289 -0.381 8.305 1 98.81 11 LYS B CA 1
ATOM 863 C C . LYS B 1 11 ? -2.793 -0.399 8 1 98.81 11 LYS B C 1
ATOM 865 O O . LYS B 1 11 ? -2.316 0.369 7.164 1 98.81 11 LYS B O 1
ATOM 870 N N . THR B 1 12 ? -2.062 -1.252 8.68 1 98.88 12 THR B N 1
ATOM 871 C CA . THR B 1 12 ? -0.62 -1.296 8.461 1 98.88 12 THR B CA 1
ATOM 872 C C . THR B 1 12 ? -0.287 -2.098 7.203 1 98.88 12 THR B C 1
ATOM 874 O O . THR B 1 12 ? -0.878 -3.152 6.961 1 98.88 12 THR B O 1
ATOM 877 N N . ALA B 1 13 ? 0.611 -1.604 6.477 1 98.75 13 ALA B N 1
ATOM 878 C CA . ALA B 1 13 ? 1.021 -2.248 5.23 1 98.75 13 ALA B CA 1
ATOM 879 C C . ALA B 1 13 ? 1.992 -3.393 5.5 1 98.75 13 ALA B C 1
ATOM 881 O O . ALA B 1 13 ? 2.662 -3.418 6.535 1 98.75 13 ALA B O 1
ATOM 882 N N . ASN B 1 14 ? 2.023 -4.332 4.582 1 98.69 14 ASN B N 1
ATOM 883 C CA . ASN B 1 14 ? 3.137 -5.262 4.422 1 98.69 14 ASN B CA 1
ATOM 884 C C . ASN B 1 14 ? 4.223 -4.688 3.516 1 98.69 14 ASN B C 1
ATOM 886 O O . ASN B 1 14 ? 3.941 -4.281 2.387 1 98.69 14 ASN B O 1
ATOM 890 N N . VAL B 1 15 ? 5.414 -4.637 4.043 1 98.81 15 VAL B N 1
ATOM 891 C CA . VAL B 1 15 ? 6.523 -4.094 3.268 1 98.81 15 VAL B CA 1
ATOM 892 C C . VAL B 1 15 ? 7.625 -5.141 3.137 1 98.81 15 VAL B C 1
ATOM 894 O O . VAL B 1 15 ? 8.188 -5.594 4.141 1 98.81 15 VAL B O 1
ATOM 897 N N . TYR B 1 16 ? 7.855 -5.492 1.869 1 98.69 16 TYR B N 1
ATOM 898 C CA . TYR B 1 16 ? 8.883 -6.5 1.613 1 98.69 16 TYR B CA 1
ATOM 899 C C . TYR B 1 16 ? 9.961 -5.953 0.682 1 98.69 16 TYR B C 1
ATOM 901 O O . TYR B 1 16 ? 9.734 -4.965 -0.019 1 98.69 16 TYR B O 1
ATOM 909 N N . PHE B 1 17 ? 11.211 -6.621 0.757 1 98.5 17 PHE B N 1
ATOM 910 C CA . PHE B 1 17 ? 12.297 -6.383 -0.182 1 98.5 17 PHE B CA 1
ATOM 911 C C . PHE B 1 17 ? 12.688 -4.91 -0.198 1 98.5 17 PHE B C 1
ATOM 913 O O . PHE B 1 17 ? 12.797 -4.305 -1.266 1 98.5 17 PHE B O 1
ATOM 920 N N . ASP B 1 18 ? 12.789 -4.273 0.94 1 97.5 18 ASP B N 1
ATOM 921 C CA . ASP B 1 18 ? 13.211 -2.889 1.105 1 97.5 18 ASP B CA 1
ATOM 922 C C . ASP B 1 18 ? 12.266 -1.931 0.388 1 97.5 18 ASP B C 1
ATOM 924 O O . ASP B 1 18 ? 12.711 -1.035 -0.334 1 97.5 18 ASP B O 1
ATOM 928 N N . GLY B 1 19 ? 11.055 -2.283 0.412 1 98.44 19 GLY B N 1
ATOM 929 C CA . GLY B 1 19 ? 10.047 -1.365 -0.092 1 98.44 19 GLY B CA 1
ATOM 930 C C . GLY B 1 19 ? 9.656 -1.641 -1.531 1 98.44 19 GLY B C 1
ATOM 931 O O . GLY B 1 19 ? 8.773 -0.973 -2.08 1 98.44 19 GLY B O 1
ATOM 932 N N . LYS B 1 20 ? 10.227 -2.635 -2.146 1 98.81 20 LYS B N 1
ATOM 933 C CA . LYS B 1 20 ? 9.945 -2.906 -3.553 1 98.81 20 LYS B CA 1
ATOM 934 C C . LYS B 1 20 ? 8.578 -3.572 -3.719 1 98.81 20 LYS B C 1
ATOM 936 O O . LYS B 1 20 ? 8.023 -3.588 -4.816 1 98.81 20 LYS B O 1
ATOM 941 N N . CYS B 1 21 ? 8.07 -4.211 -2.68 1 98.94 21 CYS B N 1
ATOM 942 C CA . CYS B 1 21 ? 6.715 -4.754 -2.65 1 98.94 21 CYS B CA 1
ATOM 943 C C . CYS B 1 21 ? 5.949 -4.242 -1.438 1 98.94 21 CYS B C 1
ATOM 945 O O . CYS B 1 21 ? 6.344 -4.488 -0.296 1 98.94 21 CYS B O 1
ATOM 947 N N . VAL B 1 22 ? 4.859 -3.531 -1.649 1 98.94 22 VAL B N 1
ATOM 948 C CA . VAL B 1 22 ? 4.012 -2.971 -0.602 1 98.94 22 VAL B CA 1
ATOM 949 C C . VAL B 1 22 ? 2.568 -3.416 -0.812 1 98.94 22 VAL B C 1
ATOM 951 O O . VAL B 1 22 ? 2.047 -3.348 -1.928 1 98.94 22 VAL B O 1
ATOM 954 N N . SER B 1 23 ? 1.924 -3.902 0.27 1 98.88 23 SER B N 1
ATOM 955 C CA . SER B 1 23 ? 0.535 -4.328 0.137 1 98.88 23 SER B CA 1
ATOM 956 C C . SER B 1 23 ? -0.242 -4.094 1.428 1 98.88 23 SER B C 1
ATOM 958 O O . SER B 1 23 ? 0.349 -3.807 2.471 1 98.88 23 SER B O 1
ATOM 960 N N . HIS B 1 24 ? -1.545 -4.09 1.318 1 98.88 24 HIS B N 1
ATOM 961 C CA . HIS B 1 24 ? -2.439 -4.133 2.469 1 98.88 24 HIS B CA 1
ATOM 962 C C . HIS B 1 24 ? -3.303 -5.391 2.453 1 98.88 24 HIS B C 1
ATOM 964 O O . HIS B 1 24 ? -3.758 -5.82 1.392 1 98.88 24 HIS B O 1
ATOM 970 N N . THR B 1 25 ? -3.518 -5.957 3.602 1 98.75 25 THR B N 1
ATOM 971 C CA . THR B 1 25 ? -4.398 -7.102 3.781 1 98.75 25 THR B CA 1
ATOM 972 C C . THR B 1 25 ? -5.863 -6.664 3.768 1 98.75 25 THR B C 1
ATOM 974 O O . THR B 1 25 ? -6.23 -5.688 4.422 1 98.75 25 THR B O 1
ATOM 977 N N . VAL B 1 26 ? -6.66 -7.355 2.996 1 98.69 26 VAL B N 1
ATOM 978 C CA . VAL B 1 26 ? -8.102 -7.18 2.922 1 98.69 26 VAL B CA 1
ATOM 979 C C . VAL B 1 26 ? -8.805 -8.461 3.373 1 98.69 26 VAL B C 1
ATOM 981 O O . VAL B 1 26 ? -8.461 -9.555 2.918 1 98.69 26 VAL B O 1
ATOM 984 N N . VAL B 1 27 ? -9.719 -8.32 4.281 1 98.25 27 VAL B N 1
ATOM 985 C CA . VAL B 1 27 ? -10.516 -9.453 4.734 1 98.25 27 VAL B CA 1
ATOM 986 C C . VAL B 1 27 ? -11.938 -9.328 4.191 1 98.25 27 VAL B C 1
ATOM 988 O O . VAL B 1 27 ? -12.641 -8.352 4.484 1 98.25 27 VAL B O 1
ATOM 991 N N . LEU B 1 28 ? -12.336 -10.258 3.461 1 97.19 28 LEU B N 1
ATOM 992 C CA . LEU B 1 28 ? -13.68 -10.258 2.887 1 97.19 28 LEU B CA 1
ATOM 993 C C . LEU B 1 28 ? -14.719 -10.633 3.936 1 97.19 28 LEU B C 1
ATOM 995 O O . LEU B 1 28 ? -14.367 -11.047 5.043 1 97.19 28 LEU B O 1
ATOM 999 N N . ALA B 1 29 ? -15.938 -10.516 3.59 1 94.25 29 ALA B N 1
ATOM 1000 C CA . ALA B 1 29 ? -17.047 -10.75 4.516 1 94.25 29 ALA B CA 1
ATOM 1001 C C . ALA B 1 29 ? -17.062 -12.195 4.992 1 94.25 29 ALA B C 1
ATOM 1003 O O . ALA B 1 29 ? -17.453 -12.477 6.125 1 94.25 29 ALA B O 1
ATOM 1004 N N . ASP B 1 30 ? -16.594 -13.109 4.219 1 95.56 30 ASP B N 1
ATOM 1005 C CA . ASP B 1 30 ? -16.625 -14.531 4.562 1 95.56 30 ASP B CA 1
ATOM 1006 C C . ASP B 1 30 ? -15.367 -14.938 5.328 1 95.56 30 ASP B C 1
ATOM 1008 O O . ASP B 1 30 ? -15.156 -16.109 5.609 1 95.56 30 ASP B O 1
ATOM 1012 N N . GLY B 1 31 ? -14.516 -13.984 5.586 1 95 31 GLY B N 1
ATOM 1013 C CA . GLY B 1 31 ? -13.32 -14.258 6.367 1 95 31 GLY B CA 1
ATOM 1014 C C . GLY B 1 31 ? -12.094 -14.516 5.516 1 95 31 GLY B C 1
ATOM 1015 O O . GLY B 1 31 ? -10.969 -14.562 6.027 1 9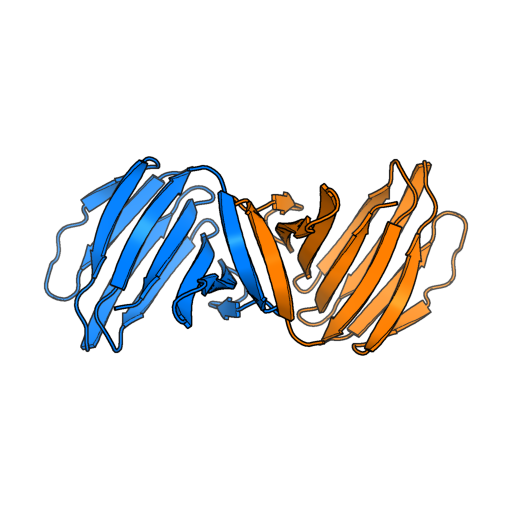5 31 GLY B O 1
ATOM 1016 N N . THR B 1 32 ? -12.344 -14.695 4.16 1 95.88 32 THR B N 1
ATOM 1017 C CA . THR B 1 32 ? -11.211 -14.922 3.268 1 95.88 32 THR B CA 1
ATOM 1018 C C . THR B 1 32 ? -10.305 -13.703 3.219 1 95.88 32 THR B C 1
ATOM 1020 O O . THR B 1 32 ? -10.781 -12.562 3.199 1 95.88 32 THR B O 1
ATOM 1023 N N . ARG B 1 33 ? -9.016 -13.953 3.223 1 97.19 33 ARG B N 1
ATOM 1024 C CA . ARG B 1 33 ? -8.023 -12.883 3.182 1 97.19 33 ARG B CA 1
ATOM 1025 C C . ARG B 1 33 ? -7.449 -12.727 1.779 1 97.19 33 ARG B C 1
ATOM 1027 O O . ARG B 1 33 ? -7.203 -13.719 1.089 1 97.19 33 ARG B O 1
ATOM 1034 N N . LYS B 1 34 ? -7.27 -11.562 1.374 1 98.31 34 LYS B N 1
ATOM 1035 C CA . LYS B 1 34 ? -6.551 -11.164 0.168 1 98.31 34 LYS B CA 1
ATOM 1036 C C . LYS B 1 34 ? -5.543 -10.055 0.469 1 98.31 34 LYS B C 1
ATOM 1038 O O . LYS B 1 34 ? -5.527 -9.508 1.573 1 98.31 34 LYS B O 1
ATOM 1043 N N . SER B 1 35 ? -4.691 -9.734 -0.459 1 98.56 35 SER B N 1
ATOM 1044 C CA . SER B 1 35 ? -3.895 -8.516 -0.391 1 98.56 35 SER B CA 1
ATOM 1045 C C . SER B 1 35 ? -4.023 -7.699 -1.673 1 98.56 35 SER B C 1
ATOM 1047 O O . SER B 1 35 ? -4.172 -8.258 -2.76 1 98.56 35 SER B O 1
ATOM 1049 N N . VAL B 1 36 ? -4.066 -6.484 -1.574 1 98.88 36 VAL B N 1
ATOM 1050 C CA . VAL B 1 36 ? -3.922 -5.531 -2.67 1 98.88 36 VAL B CA 1
ATOM 1051 C C . VAL B 1 36 ? -2.561 -4.844 -2.578 1 98.88 36 VAL B C 1
ATOM 1053 O O . VAL B 1 36 ? -2.174 -4.359 -1.514 1 98.88 36 VAL B O 1
ATOM 1056 N N . GLY B 1 37 ? -1.816 -4.887 -3.717 1 98.88 37 GLY B N 1
ATOM 1057 C CA . GLY B 1 37 ? -0.472 -4.348 -3.572 1 98.88 37 GLY B CA 1
ATOM 1058 C C . GLY B 1 37 ? 0.138 -3.906 -4.891 1 98.88 37 GLY B C 1
ATOM 1059 O O . GLY B 1 37 ? -0.523 -3.945 -5.93 1 98.88 37 GLY B O 1
ATOM 1060 N N . VAL B 1 38 ? 1.329 -3.369 -4.758 1 98.94 38 VAL B N 1
ATOM 1061 C CA . VAL B 1 38 ? 2.127 -2.941 -5.902 1 98.94 38 VAL B CA 1
ATOM 1062 C C . VAL B 1 38 ? 3.555 -3.465 -5.762 1 98.94 38 VAL B C 1
ATOM 1064 O O . VAL B 1 38 ? 4.105 -3.492 -4.66 1 98.94 38 VAL B O 1
ATOM 1067 N N . ILE B 1 39 ? 4.09 -3.963 -6.816 1 98.94 39 ILE B N 1
ATOM 1068 C CA . ILE B 1 39 ? 5.512 -4.262 -6.941 1 98.94 39 ILE B CA 1
ATOM 1069 C C . ILE B 1 39 ? 6.191 -3.199 -7.801 1 98.94 39 ILE B C 1
ATOM 1071 O O . ILE B 1 39 ? 5.797 -2.973 -8.945 1 98.94 39 ILE B O 1
ATOM 1075 N N . LEU B 1 40 ? 7.188 -2.537 -7.23 1 98.88 40 LEU B N 1
ATOM 1076 C CA . LEU B 1 40 ? 7.945 -1.514 -7.941 1 98.88 40 LEU B CA 1
ATOM 1077 C C . LEU B 1 40 ? 8.984 -2.145 -8.867 1 98.88 40 LEU B C 1
ATOM 1079 O O . LEU B 1 40 ? 9.328 -3.32 -8.711 1 98.88 40 LEU B O 1
ATOM 1083 N N . PRO B 1 41 ? 9.461 -1.449 -9.867 1 98.75 41 PRO B N 1
ATOM 1084 C CA . PRO B 1 41 ? 10.438 -2.012 -10.805 1 98.75 41 PRO B CA 1
ATOM 1085 C C . PRO B 1 41 ? 11.594 -2.715 -10.102 1 98.75 41 PRO B C 1
ATOM 1087 O O . PRO B 1 41 ? 12.312 -2.094 -9.312 1 98.75 41 PRO B O 1
ATOM 1090 N N . SER B 1 42 ? 11.742 -3.951 -10.406 1 98.75 42 SER B N 1
ATOM 1091 C CA . SER B 1 42 ? 12.695 -4.82 -9.719 1 98.75 42 SER B CA 1
ATOM 1092 C C . SER B 1 42 ? 12.617 -6.25 -10.258 1 98.75 42 SER B C 1
ATOM 1094 O O . SER B 1 42 ? 11.805 -6.551 -11.125 1 98.75 42 SER B O 1
ATOM 1096 N N . THR B 1 43 ? 13.523 -7.043 -9.852 1 98.81 43 THR B N 1
ATOM 1097 C CA . THR B 1 43 ? 13.461 -8.492 -9.961 1 98.81 43 THR B CA 1
ATOM 1098 C C . THR B 1 43 ? 13.469 -9.141 -8.578 1 98.81 43 THR B C 1
ATOM 1100 O O . THR B 1 43 ? 14.406 -8.953 -7.805 1 98.81 43 THR B O 1
ATOM 1103 N N . LEU B 1 44 ? 12.398 -9.844 -8.32 1 98.88 44 LEU B N 1
ATOM 1104 C CA . LEU B 1 44 ? 12.195 -10.383 -6.98 1 98.88 44 LEU B CA 1
ATOM 1105 C C . LEU B 1 44 ? 11.922 -11.883 -7.035 1 98.88 44 LEU B C 1
ATOM 1107 O O . LEU B 1 44 ? 11.453 -12.398 -8.055 1 98.88 44 LEU B O 1
ATOM 1111 N N . THR B 1 45 ? 12.234 -12.57 -5.879 1 98.81 45 THR B N 1
ATOM 1112 C CA . THR B 1 45 ? 11.82 -13.953 -5.66 1 98.81 45 THR B CA 1
ATOM 1113 C C . THR B 1 45 ? 10.844 -14.047 -4.496 1 98.81 45 THR B C 1
ATOM 1115 O O . THR B 1 45 ? 11.141 -13.594 -3.389 1 98.81 45 THR B O 1
ATOM 1118 N N . PHE B 1 46 ? 9.672 -14.617 -4.82 1 98.62 46 PHE B N 1
ATOM 1119 C CA . PHE B 1 46 ? 8.68 -14.859 -3.775 1 98.62 46 PHE B CA 1
ATOM 1120 C C . PHE B 1 46 ? 8.602 -16.344 -3.434 1 98.62 46 PHE B C 1
ATOM 1122 O O . PHE B 1 46 ? 8.633 -17.188 -4.324 1 98.62 46 PHE B O 1
ATOM 1129 N N . ASN B 1 47 ? 8.523 -16.609 -2.096 1 98.12 47 ASN B N 1
ATOM 1130 C CA . ASN B 1 47 ? 8.25 -17.953 -1.616 1 98.12 47 ASN B CA 1
ATOM 1131 C C . ASN B 1 47 ? 6.805 -18.094 -1.144 1 98.12 47 ASN B C 1
ATOM 1133 O O . ASN B 1 47 ? 6.258 -17.188 -0.517 1 98.12 47 ASN B O 1
ATOM 1137 N N . THR B 1 48 ? 6.203 -19.25 -1.479 1 96.81 48 THR B N 1
ATOM 1138 C CA . THR B 1 48 ? 4.805 -19.469 -1.122 1 96.81 48 THR B CA 1
ATOM 1139 C C . THR B 1 48 ? 4.668 -20.703 -0.223 1 96.81 48 THR B C 1
ATOM 1141 O O . THR B 1 48 ? 5.281 -21.734 -0.479 1 96.81 48 THR B O 1
ATOM 1144 N N . GLY B 1 49 ? 3.959 -20.578 0.901 1 96.62 49 GLY B N 1
ATOM 1145 C CA . GLY B 1 49 ? 3.576 -21.703 1.73 1 96.62 49 GLY B CA 1
ATOM 1146 C C . GLY B 1 49 ? 2.346 -22.422 1.22 1 96.62 49 GLY B C 1
ATOM 1147 O O . GLY B 1 49 ? 2.361 -23.656 1.062 1 96.62 49 GLY B O 1
ATOM 1148 N N . ALA B 1 50 ? 1.237 -21.781 0.934 1 96.69 50 ALA B N 1
ATOM 1149 C CA . ALA B 1 50 ? -0.001 -22.266 0.335 1 96.69 50 ALA B CA 1
ATOM 1150 C C . ALA B 1 50 ? -0.16 -21.766 -1.094 1 96.69 50 ALA B C 1
ATOM 1152 O O . ALA B 1 50 ? 0.413 -20.734 -1.459 1 96.69 50 ALA B O 1
ATOM 1153 N N . PRO B 1 51 ? -0.991 -22.484 -1.891 1 97.31 51 PRO B N 1
ATOM 1154 C CA . PRO B 1 51 ? -1.229 -21.984 -3.244 1 97.31 51 PRO B CA 1
ATOM 1155 C C . PRO B 1 51 ? -1.854 -20.594 -3.256 1 97.31 51 PRO B C 1
ATOM 1157 O O . PRO B 1 51 ? -2.678 -20.281 -2.393 1 97.31 51 PRO B O 1
ATOM 1160 N N . GLU B 1 52 ? -1.496 -19.766 -4.234 1 97.56 52 GLU B N 1
ATOM 1161 C CA . GLU B 1 52 ? -2.033 -18.406 -4.398 1 97.56 52 GLU B CA 1
ATOM 1162 C C . GLU B 1 52 ? -2.363 -18.125 -5.859 1 97.56 52 GLU B C 1
ATOM 1164 O O . GLU B 1 52 ? -1.864 -18.797 -6.758 1 97.56 52 GLU B O 1
ATOM 1169 N N . ILE B 1 53 ? -3.201 -17.234 -6.113 1 98.31 53 ILE B N 1
ATOM 1170 C CA . ILE B 1 53 ? -3.457 -16.656 -7.43 1 98.31 53 ILE B CA 1
ATOM 1171 C C . ILE B 1 53 ? -3.049 -15.188 -7.438 1 98.31 53 ILE B C 1
ATOM 1173 O O . ILE B 1 53 ? -3.494 -14.406 -6.594 1 98.31 53 ILE B O 1
ATOM 1177 N N . MET B 1 54 ? -2.205 -14.812 -8.375 1 98.69 54 MET B N 1
ATOM 1178 C CA . MET B 1 54 ? -1.839 -13.422 -8.617 1 98.69 54 MET B CA 1
ATOM 1179 C C . MET B 1 54 ? -2.689 -12.82 -9.734 1 98.69 54 MET B C 1
ATOM 1181 O O . MET B 1 54 ? -2.555 -13.203 -10.898 1 98.69 54 MET B O 1
ATOM 1185 N N . GLU B 1 55 ? -3.514 -11.984 -9.391 1 98.75 55 GLU B N 1
ATOM 1186 C CA . GLU B 1 55 ? -4.32 -11.219 -10.336 1 98.75 55 GLU B CA 1
ATOM 1187 C C . GLU B 1 55 ? -3.689 -9.859 -10.625 1 98.75 55 GLU B C 1
ATOM 1189 O O . GLU B 1 55 ? -3.562 -9.023 -9.719 1 98.75 55 GLU B O 1
ATOM 1194 N N . LEU B 1 56 ? -3.334 -9.648 -11.891 1 98.75 56 LEU B N 1
ATOM 1195 C CA . LEU B 1 56 ? -2.68 -8.391 -12.242 1 98.75 56 LEU B CA 1
ATOM 1196 C C . LEU B 1 56 ? -3.701 -7.348 -12.68 1 98.75 56 LEU B C 1
ATOM 1198 O O . LEU B 1 56 ? -4.605 -7.656 -13.461 1 98.75 56 LEU B O 1
ATOM 1202 N N . LEU B 1 57 ? -3.559 -6.168 -12.172 1 98.81 57 LEU B N 1
ATOM 1203 C CA . LEU B 1 57 ? -4.52 -5.109 -12.461 1 98.81 57 LEU B CA 1
ATOM 1204 C C . LEU B 1 57 ? -3.955 -4.121 -13.477 1 98.81 57 LEU B C 1
ATOM 1206 O O . LEU B 1 57 ? -4.68 -3.641 -14.352 1 98.81 57 LEU B O 1
ATOM 1210 N N . GLN B 1 58 ? -2.773 -3.668 -13.352 1 98.62 58 GLN B N 1
ATOM 1211 C CA . GLN B 1 58 ? -2.062 -2.705 -14.18 1 98.62 58 GLN B CA 1
ATOM 1212 C C . GLN B 1 58 ? -0.568 -3.016 -14.227 1 98.62 58 GLN B C 1
ATOM 1214 O O . GLN B 1 58 ? 0.015 -3.434 -13.227 1 98.62 58 GLN B O 1
ATOM 1219 N N . GLY B 1 59 ? 0.088 -2.754 -15.367 1 98.62 59 GLY B N 1
ATOM 1220 C CA . GLY B 1 59 ? 1.511 -3 -15.539 1 98.62 59 GLY B CA 1
ATOM 1221 C C . GLY B 1 59 ? 1.806 -4.289 -16.281 1 98.62 59 GLY B C 1
ATOM 1222 O O . GLY B 1 59 ? 0.907 -4.891 -16.875 1 98.62 59 GLY B O 1
ATOM 1223 N N . ARG B 1 60 ? 3.084 -4.602 -16.312 1 98.62 60 ARG B N 1
ATOM 1224 C CA . ARG B 1 60 ? 3.574 -5.805 -16.984 1 98.62 60 ARG B CA 1
ATOM 1225 C C . ARG B 1 60 ? 4.727 -6.43 -16.203 1 98.62 60 ARG B C 1
ATOM 1227 O O . ARG B 1 60 ? 5.5 -5.727 -15.562 1 98.62 60 ARG B O 1
ATOM 1234 N N . CYS B 1 61 ? 4.773 -7.707 -16.391 1 98.81 61 CYS B N 1
ATOM 1235 C CA . CYS B 1 61 ? 5.855 -8.438 -15.742 1 98.81 61 CYS B CA 1
ATOM 1236 C C . CYS B 1 61 ? 6.195 -9.711 -16.516 1 98.81 61 CYS B C 1
ATOM 1238 O O . CYS B 1 61 ? 5.508 -10.062 -17.469 1 98.81 61 CYS B O 1
ATOM 1240 N N . ARG B 1 62 ? 7.277 -10.281 -16.141 1 98.75 62 ARG B N 1
ATOM 1241 C CA . ARG B 1 62 ? 7.562 -11.664 -16.516 1 98.75 62 ARG B CA 1
ATOM 1242 C C . ARG B 1 62 ? 7.797 -12.516 -15.266 1 98.75 62 ARG B C 1
ATOM 1244 O O . ARG B 1 62 ? 8.398 -12.055 -14.289 1 98.75 62 ARG B O 1
ATOM 1251 N N . VAL B 1 63 ? 7.324 -13.695 -15.367 1 98.81 63 VAL B N 1
ATOM 1252 C CA . VAL B 1 63 ? 7.352 -14.594 -14.227 1 98.81 63 VAL B CA 1
ATOM 1253 C C . VAL B 1 63 ? 8.023 -15.906 -14.617 1 98.81 63 VAL B C 1
ATOM 1255 O O . VAL B 1 63 ? 7.793 -16.438 -15.703 1 98.81 63 VAL B O 1
ATOM 1258 N N . ARG B 1 64 ? 8.883 -16.344 -13.75 1 98.75 64 ARG B N 1
ATOM 1259 C CA . ARG B 1 64 ? 9.484 -17.672 -13.859 1 98.75 64 ARG B CA 1
ATOM 1260 C C . ARG B 1 64 ? 9.172 -18.516 -12.641 1 98.75 64 ARG B C 1
ATOM 1262 O O . ARG B 1 64 ? 9.562 -18.172 -11.523 1 98.75 64 ARG B O 1
ATOM 1269 N N . MET B 1 65 ? 8.438 -19.672 -12.914 1 98.25 65 MET B N 1
ATOM 1270 C CA . MET B 1 65 ? 8.031 -20.547 -11.812 1 98.25 65 MET B CA 1
ATOM 1271 C C . MET B 1 65 ? 9.18 -21.469 -11.398 1 98.25 65 MET B C 1
ATOM 1273 O O . MET B 1 65 ? 10.031 -21.812 -12.219 1 98.25 65 MET B O 1
ATOM 1277 N N . ALA B 1 66 ? 9.125 -21.828 -10.148 1 96.75 66 ALA B N 1
ATOM 1278 C CA . ALA B 1 66 ? 10.125 -22.781 -9.672 1 96.75 66 ALA B CA 1
ATOM 1279 C C . ALA B 1 66 ? 10.117 -24.062 -10.516 1 96.75 66 ALA B C 1
ATOM 1281 O O . ALA B 1 66 ? 9.055 -24.594 -10.82 1 96.75 66 ALA B O 1
ATOM 1282 N N . GLY B 1 67 ? 11.281 -24.562 -10.898 1 94.75 67 GLY B N 1
ATOM 1283 C CA . GLY B 1 67 ? 11.414 -25.766 -11.688 1 94.75 67 GLY B CA 1
ATOM 1284 C C . GLY B 1 67 ? 11.43 -25.5 -13.18 1 94.75 67 GLY B C 1
ATOM 1285 O O . GLY B 1 67 ? 11.648 -26.422 -13.977 1 94.75 67 GLY B O 1
ATOM 1286 N N . SER B 1 68 ? 11.07 -24.328 -13.539 1 94.44 68 SER B N 1
ATOM 1287 C CA . SER B 1 68 ? 11.062 -23.969 -14.953 1 94.44 68 SER B CA 1
ATOM 1288 C C . SER B 1 68 ? 12.164 -22.953 -15.266 1 94.44 68 SER B C 1
ATOM 1290 O O . SER B 1 68 ? 12.516 -22.125 -14.43 1 94.44 68 SER B O 1
ATOM 1292 N N . ASP B 1 69 ? 12.609 -23.016 -16.5 1 95.5 69 ASP B N 1
ATOM 1293 C CA . ASP B 1 69 ? 13.562 -22 -16.969 1 95.5 69 ASP B CA 1
ATOM 1294 C C . ASP B 1 69 ? 12.867 -20.953 -17.844 1 95.5 69 ASP B C 1
ATOM 1296 O O . ASP B 1 69 ? 13.477 -19.953 -18.219 1 95.5 69 ASP B O 1
ATOM 1300 N N . ALA B 1 70 ? 11.68 -21.172 -18.078 1 97.44 70 ALA B N 1
ATOM 1301 C CA . ALA B 1 70 ? 10.961 -20.312 -19.016 1 97.44 70 ALA B CA 1
ATOM 1302 C C . ALA B 1 70 ? 10.32 -19.14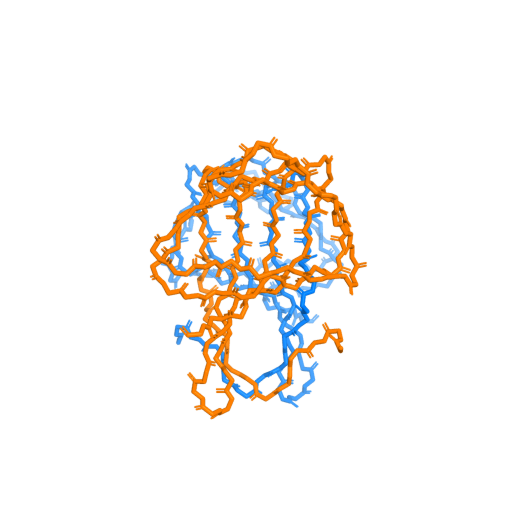1 -18.281 1 97.44 70 ALA B C 1
ATOM 1304 O O . ALA B 1 70 ? 9.719 -19.312 -17.219 1 97.44 70 ALA B O 1
ATOM 1305 N N . TRP B 1 71 ? 10.539 -17.984 -18.828 1 98.31 71 TRP B N 1
ATOM 1306 C CA . TRP B 1 71 ? 9.828 -16.797 -18.375 1 98.31 71 TRP B CA 1
ATOM 1307 C C . TRP B 1 71 ? 8.555 -16.578 -19.188 1 98.31 71 TRP B C 1
ATOM 1309 O O . TRP B 1 71 ? 8.547 -16.75 -20.406 1 98.31 71 TRP B O 1
ATOM 1319 N N . GLN B 1 72 ? 7.5 -16.297 -18.516 1 98.44 72 GLN B N 1
ATOM 1320 C CA . GLN B 1 72 ? 6.223 -15.992 -19.141 1 98.44 72 GLN B CA 1
ATOM 1321 C C . GLN B 1 72 ? 5.801 -14.555 -18.844 1 98.44 72 GLN B C 1
ATOM 1323 O O . GLN B 1 72 ? 5.895 -14.094 -17.703 1 98.44 72 GLN B O 1
ATOM 1328 N N . GLU B 1 73 ? 5.316 -13.906 -19.859 1 98.62 73 GLU B N 1
ATOM 1329 C CA . GLU B 1 73 ? 4.895 -12.516 -19.703 1 98.62 73 GLU B CA 1
ATOM 1330 C C . GLU B 1 73 ? 3.422 -12.422 -19.312 1 98.62 73 GLU B C 1
ATOM 1332 O O . GLU B 1 73 ? 2.598 -13.203 -19.797 1 98.62 73 GLU B O 1
ATOM 1337 N N . TYR B 1 74 ? 3.164 -11.516 -18.453 1 98.69 74 TYR B N 1
ATOM 1338 C CA . TYR B 1 74 ? 1.805 -11.188 -18.031 1 98.69 74 TYR B CA 1
ATOM 1339 C C . TYR B 1 74 ? 1.595 -9.68 -18 1 98.69 74 TYR B C 1
ATOM 1341 O O . TYR B 1 74 ? 2.555 -8.922 -17.859 1 98.69 74 TYR B O 1
ATOM 1349 N N . ALA B 1 75 ? 0.34 -9.281 -18.094 1 98.44 75 ALA B N 1
ATOM 1350 C CA . ALA B 1 75 ? -0.016 -7.867 -18 1 98.44 75 ALA B CA 1
ATOM 1351 C C . ALA B 1 75 ? -1.332 -7.676 -17.25 1 98.44 75 ALA B C 1
ATOM 1353 O O . ALA B 1 75 ? -2.012 -8.648 -16.922 1 98.44 75 ALA B O 1
ATOM 1354 N N . GLY B 1 76 ? -1.611 -6.387 -16.984 1 98.25 76 GLY B N 1
ATOM 1355 C CA . GLY B 1 76 ? -2.898 -6.086 -16.391 1 98.25 76 GLY B CA 1
ATOM 1356 C C . GLY B 1 76 ? -4.055 -6.801 -17.047 1 98.25 76 GLY B C 1
ATOM 1357 O O . GLY B 1 76 ? -4.121 -6.875 -18.281 1 98.25 76 GLY B O 1
ATOM 1358 N N . GLY B 1 77 ? -4.969 -7.266 -16.203 1 98.25 77 GLY B N 1
ATOM 1359 C CA . GLY B 1 77 ? -6.105 -8.016 -16.719 1 98.25 77 GLY B CA 1
ATOM 1360 C C . GLY B 1 77 ? -5.875 -9.508 -16.734 1 98.25 77 GLY B C 1
ATOM 1361 O O . GLY B 1 77 ? -6.824 -10.289 -16.859 1 98.25 77 GLY B O 1
ATOM 1362 N N . GLU B 1 78 ? -4.609 -9.969 -16.578 1 98.62 78 GLU B N 1
ATOM 1363 C CA . GLU B 1 78 ? -4.27 -11.383 -16.547 1 98.62 78 GLU B CA 1
ATOM 1364 C C . GLU B 1 78 ? -3.984 -11.867 -15.133 1 98.62 78 GLU B C 1
ATOM 1366 O O . GLU B 1 78 ? -3.973 -11.07 -14.195 1 98.62 78 GLU B O 1
ATOM 1371 N N . SER B 1 79 ? -3.928 -13.195 -15.047 1 98.75 79 SER B N 1
ATOM 1372 C CA . SER B 1 79 ? -3.6 -13.82 -13.773 1 98.75 79 SER B CA 1
ATOM 1373 C C . SER B 1 79 ? -2.705 -15.039 -13.977 1 98.75 79 SER B C 1
ATOM 1375 O O . SER B 1 79 ? -2.65 -15.602 -15.07 1 98.75 79 SER B O 1
ATOM 1377 N N . PHE B 1 80 ? -1.994 -15.359 -12.961 1 98.31 80 PHE B N 1
ATOM 1378 C CA . PHE B 1 80 ? -1.266 -16.625 -12.961 1 98.31 80 PHE B CA 1
ATOM 1379 C C . PHE B 1 80 ? -1.36 -17.297 -11.602 1 98.31 80 PHE B C 1
ATOM 1381 O O . PHE B 1 80 ? -1.582 -16.641 -10.586 1 98.31 80 PHE B O 1
ATOM 1388 N N . ASN B 1 81 ? -1.23 -18.625 -11.578 1 97.94 81 ASN B N 1
ATOM 1389 C CA . ASN B 1 81 ? -1.276 -19.438 -10.375 1 97.94 81 ASN B CA 1
ATOM 1390 C C . ASN B 1 81 ? 0.125 -19.75 -9.859 1 97.94 81 ASN B C 1
ATOM 1392 O O . ASN B 1 81 ? 1.039 -20 -10.648 1 97.94 81 ASN B O 1
ATOM 1396 N N . VAL B 1 82 ? 0.233 -19.703 -8.594 1 97.31 82 VAL B N 1
ATOM 1397 C CA . VAL B 1 82 ? 1.473 -20.141 -7.957 1 97.31 82 VAL B CA 1
ATOM 1398 C C . VAL B 1 82 ? 1.197 -21.312 -7.031 1 97.31 82 VAL B C 1
ATOM 1400 O O . VAL B 1 82 ? 0.268 -21.281 -6.223 1 97.31 82 VAL B O 1
ATOM 1403 N N . ALA B 1 83 ? 2.02 -22.344 -7.133 1 96.5 83 ALA B N 1
ATOM 1404 C CA . ALA B 1 83 ? 1.841 -23.547 -6.316 1 96.5 83 ALA B CA 1
ATOM 1405 C C . ALA B 1 83 ? 2.256 -23.281 -4.871 1 96.5 83 ALA B C 1
ATOM 1407 O O . ALA B 1 83 ? 3.025 -22.359 -4.594 1 96.5 83 ALA B O 1
ATOM 1408 N N . GLY B 1 84 ? 1.676 -24.047 -3.918 1 97 84 GLY B N 1
ATOM 1409 C CA . GLY B 1 84 ? 2.174 -24.047 -2.553 1 97 84 GLY B CA 1
ATOM 1410 C C . GLY B 1 84 ? 3.539 -24.688 -2.41 1 97 84 GLY B C 1
ATOM 1411 O O . GLY B 1 84 ? 3.971 -25.438 -3.287 1 97 84 GLY B O 1
ATOM 1412 N N . ASP B 1 85 ? 4.168 -24.312 -1.257 1 97.06 85 ASP B N 1
ATOM 1413 C CA . ASP B 1 85 ? 5.492 -24.859 -0.972 1 97.06 85 ASP B CA 1
ATOM 1414 C C . ASP B 1 85 ? 6.41 -24.734 -2.188 1 97.06 85 ASP B C 1
ATOM 1416 O O . ASP B 1 85 ? 6.984 -25.719 -2.643 1 97.06 85 ASP B O 1
ATOM 1420 N N . SER B 1 86 ? 6.367 -23.578 -2.752 1 97.44 86 SER B N 1
ATOM 1421 C CA . SER B 1 86 ? 7.105 -23.297 -3.98 1 97.44 86 SER B CA 1
ATOM 1422 C C . SER B 1 86 ? 7.664 -21.891 -3.977 1 97.44 86 SER B C 1
ATOM 1424 O O . SER B 1 86 ? 7.844 -21.281 -2.916 1 97.44 86 SER B O 1
ATOM 1426 N N . ALA B 1 87 ? 8.133 -21.406 -5.133 1 98.06 87 ALA B N 1
ATOM 1427 C CA . ALA B 1 87 ? 8.695 -20.062 -5.324 1 98.06 87 ALA B CA 1
ATOM 1428 C C . ALA B 1 87 ? 8.523 -19.594 -6.766 1 98.06 87 ALA B C 1
ATOM 1430 O O . ALA B 1 87 ? 8.289 -20.406 -7.664 1 98.06 87 ALA B O 1
ATOM 1431 N N . PHE B 1 88 ? 8.609 -18.344 -6.945 1 98.69 88 PHE B N 1
ATOM 1432 C CA . PHE B 1 88 ? 8.648 -17.812 -8.305 1 98.69 88 PHE B CA 1
ATOM 1433 C C . PHE B 1 88 ? 9.469 -16.531 -8.352 1 98.69 88 PHE B C 1
ATOM 1435 O O . PHE B 1 88 ? 9.562 -15.805 -7.355 1 98.69 88 PHE B O 1
ATOM 1442 N N . ASP B 1 89 ? 10.039 -16.266 -9.484 1 98.75 89 ASP B N 1
ATOM 1443 C CA . ASP B 1 89 ? 10.695 -15.008 -9.805 1 98.75 89 ASP B CA 1
ATOM 1444 C C . ASP B 1 89 ? 9.766 -14.086 -10.594 1 98.75 89 ASP B C 1
ATOM 1446 O O . ASP B 1 89 ? 9.016 -14.555 -11.461 1 98.75 89 ASP B O 1
ATOM 1450 N N . ILE B 1 90 ? 9.891 -12.898 -10.289 1 98.88 90 ILE B N 1
ATOM 1451 C CA . ILE B 1 90 ? 9.094 -11.938 -11.031 1 98.88 90 ILE B CA 1
ATOM 1452 C C . ILE B 1 90 ? 9.938 -10.711 -11.367 1 98.88 90 ILE B C 1
ATOM 1454 O O . ILE B 1 90 ? 10.648 -10.188 -10.5 1 98.88 90 ILE B O 1
ATOM 1458 N N . GLU B 1 91 ? 9.898 -10.328 -12.578 1 98.81 91 GLU B N 1
ATOM 1459 C CA . GLU B 1 91 ? 10.57 -9.117 -13.039 1 98.81 91 GLU B CA 1
ATOM 1460 C C . GLU B 1 91 ? 9.562 -8.078 -13.531 1 98.81 91 GLU B C 1
ATOM 1462 O O . GLU B 1 91 ? 8.734 -8.367 -14.391 1 98.81 91 GLU B O 1
ATOM 1467 N N . THR B 1 92 ? 9.594 -6.934 -12.93 1 98.38 92 THR B N 1
ATOM 1468 C CA . THR B 1 92 ? 8.727 -5.832 -13.328 1 98.38 92 THR B CA 1
ATOM 1469 C C . THR B 1 92 ? 9.555 -4.625 -13.766 1 98.38 92 THR B C 1
ATOM 1471 O O . THR B 1 92 ? 10.492 -4.223 -13.07 1 98.38 92 THR B O 1
ATOM 1474 N N . LEU B 1 93 ? 9.203 -4.031 -14.945 1 95.06 93 LEU B N 1
ATOM 1475 C CA . LEU B 1 93 ? 9.891 -2.834 -15.414 1 95.06 93 LEU B CA 1
ATOM 1476 C C . LEU B 1 93 ? 9.086 -1.58 -15.102 1 95.06 93 LEU B C 1
ATOM 1478 O O . LEU B 1 93 ? 9.586 -0.462 -15.242 1 95.06 93 LEU B O 1
ATOM 1482 N N . GLU B 1 94 ? 7.934 -1.679 -14.766 1 98.19 94 GLU B N 1
ATOM 1483 C CA . GLU B 1 94 ? 7.031 -0.632 -14.297 1 98.19 94 GLU B CA 1
ATOM 1484 C C . GLU B 1 94 ? 6.281 -1.073 -13.039 1 98.19 94 GLU B C 1
ATOM 1486 O O . GLU B 1 94 ? 6.402 -2.223 -12.617 1 98.19 94 GLU B O 1
ATOM 1491 N N . ASN B 1 95 ? 5.586 -0.077 -12.469 1 98.81 95 ASN B N 1
ATOM 1492 C CA . ASN B 1 95 ? 4.777 -0.47 -11.32 1 98.81 95 ASN B CA 1
ATOM 1493 C C . ASN B 1 95 ? 3.768 -1.555 -11.688 1 98.81 95 ASN B C 1
ATOM 1495 O O . ASN B 1 95 ? 3.02 -1.409 -12.656 1 98.81 95 ASN B O 1
ATOM 1499 N N . LEU B 1 96 ? 3.723 -2.619 -10.93 1 98.94 96 LEU B N 1
ATOM 1500 C CA . LEU B 1 96 ? 2.777 -3.713 -11.133 1 98.94 96 LEU B CA 1
ATOM 1501 C C . LEU B 1 96 ? 1.746 -3.752 -10.008 1 98.94 96 LEU B C 1
ATOM 1503 O O . LEU B 1 96 ? 2.078 -4.078 -8.867 1 98.94 96 LEU B O 1
ATOM 1507 N N . HIS B 1 97 ? 0.525 -3.373 -10.312 1 98.94 97 HIS B N 1
ATOM 1508 C CA . HIS B 1 97 ? -0.57 -3.436 -9.352 1 98.94 97 HIS B CA 1
ATOM 1509 C C . HIS B 1 97 ? -1.24 -4.805 -9.375 1 98.94 97 HIS B C 1
ATOM 1511 O O . HIS B 1 97 ? -1.503 -5.359 -10.445 1 98.94 97 HIS B O 1
ATOM 1517 N N . TYR B 1 98 ? -1.509 -5.332 -8.195 1 98.88 98 TYR B N 1
ATOM 1518 C CA . TYR B 1 98 ? -1.993 -6.707 -8.172 1 98.88 98 TYR B CA 1
ATOM 1519 C C . TYR B 1 98 ? -2.924 -6.941 -6.988 1 98.88 98 TYR B C 1
ATOM 1521 O O . TYR B 1 98 ? -2.93 -6.164 -6.031 1 98.88 98 TYR B O 1
ATOM 1529 N N . VAL B 1 99 ? -3.725 -7.945 -7.121 1 98.88 99 VAL B N 1
ATOM 1530 C CA . VAL B 1 99 ? -4.402 -8.625 -6.02 1 98.88 99 VAL B CA 1
ATOM 1531 C C . VAL B 1 99 ? -3.838 -10.031 -5.855 1 98.88 99 VAL B C 1
ATOM 1533 O O . VAL B 1 99 ? -3.729 -10.781 -6.832 1 98.88 99 VAL B O 1
ATOM 1536 N N . CYS B 1 100 ? -3.424 -10.352 -4.695 1 98.62 100 CYS B N 1
ATOM 1537 C CA . CYS B 1 100 ? -3.057 -11.734 -4.387 1 98.62 100 CYS B CA 1
ATOM 1538 C C . CYS B 1 100 ? -4.195 -12.453 -3.678 1 98.62 100 CYS B C 1
ATOM 1540 O O . CYS B 1 100 ? -4.668 -12 -2.633 1 98.62 100 CYS B O 1
ATOM 1542 N N . HIS B 1 101 ? -4.723 -13.523 -4.219 1 97.75 101 HIS B N 1
ATOM 1543 C CA . HIS B 1 101 ? -5.727 -14.406 -3.625 1 97.75 101 HIS B CA 1
ATOM 1544 C C . HIS B 1 101 ? -5.074 -15.594 -2.93 1 97.75 101 HIS B C 1
ATOM 1546 O O . HIS B 1 101 ? -4.465 -16.438 -3.584 1 97.75 101 HIS B O 1
ATOM 1552 N N . PHE B 1 102 ? -5.266 -15.547 -1.59 1 94.88 102 PHE B N 1
ATOM 1553 C CA . PHE B 1 102 ? -4.691 -16.656 -0.845 1 94.88 102 PHE B CA 1
ATOM 1554 C C . PHE B 1 102 ? -5.645 -17.844 -0.823 1 94.88 102 PHE B C 1
ATOM 1556 O O . PHE B 1 102 ? -6.863 -17.672 -0.781 1 94.88 102 PHE B O 1
ATOM 1563 N N . GLY B 1 103 ? -5.133 -19.031 -0.925 1 79.19 103 GLY B N 1
ATOM 1564 C CA . GLY B 1 103 ? -5.902 -20.266 -0.938 1 79.19 103 GLY B CA 1
ATOM 1565 C C . GLY B 1 103 ? -5.547 -21.203 0.198 1 79.19 103 GLY B C 1
ATOM 1566 O O . GLY B 1 103 ? -4.512 -21.047 0.844 1 79.19 103 GLY B O 1
#

Sequence (206 aa):
MSQFDNVSVVKTANVYFDGKCVSHTVVLADGTRKSVGVILPSTLTFNTGAPEIMELLQGRCRVRMAGSDAWQEYAGGESFNVAGDSAFDIETLENLHYVCHFGMSQFDNVSVVKTANVYFDGKCVSHTVVLADGTRKSVGVILPSTLTFNTGAPEIMELLQGRCRVRMAGSDAWQEYAGGESFNVAGDSAFDIETLENLHYVCHFG

Solvent-accessible surface area (backbone atoms only — not comparable to full-atom values): 10333 Å² total; per-residue (Å²): 128,69,50,50,69,55,21,28,34,41,41,61,61,48,73,37,81,92,59,35,32,40,31,31,46,33,32,40,80,85,65,55,52,33,32,33,24,39,34,44,60,44,75,48,78,49,77,30,75,50,35,33,37,44,36,31,61,40,43,40,37,35,37,28,47,66,98,50,90,57,71,45,78,48,40,42,78,38,69,49,78,42,62,40,71,39,41,35,37,39,38,24,85,37,60,27,23,27,36,40,41,64,95,128,70,49,50,68,54,19,28,37,43,43,60,60,48,73,38,82,91,58,38,32,38,30,32,45,33,33,41,80,87,64,52,52,34,33,34,26,39,35,42,61,44,75,47,77,48,76,30,74,51,35,35,36,42,36,30,62,39,45,41,36,35,35,28,47,66,96,51,90,58,72,46,77,47,38,43,79,36,68,51,78,44,62,40,73,38,40,35,35,38,38,24,84,37,61,27,23,29,38,42,41,64,96

Nearest PDB structure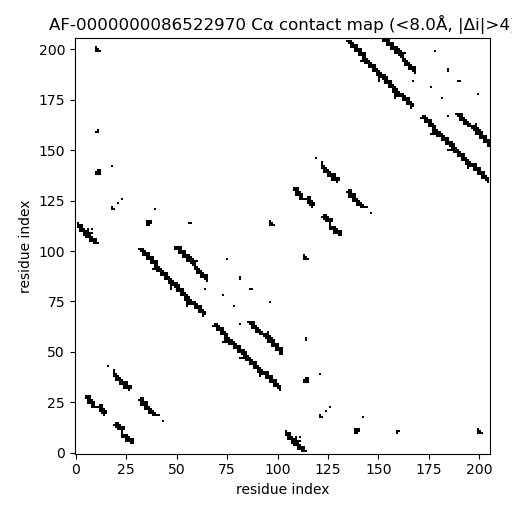s (foldseek):
  7eym-assembly1_B  TM=9.519E-01  e=4.799E-11  Vibrio cholerae
  7eyp-assembly1_B  TM=9.525E-01  e=8.108E-11  Pseudomonas aeruginosa
  7eyj-assembly1_A  TM=9.361E-01  e=3.711E-10  Escherichia coli K-12
  7eyl-assembly1_B  TM=9.349E-01  e=4.121E-10  Salmonella enterica
  3eo6-assembly1_B  TM=8.940E-01  e=5.083E-10  Acidithiobacillus ferrooxidans ATCC 23270

InterPro domains:
  IPR009664 Pyrimidine/purine nucleoside phosphorylase [MF_01537] (10-103)
  IPR009664 Pyrimidine/purine nucleoside phosphorylase [PF06865] (12-102)
  IPR009664 Pyrimidine/purine nucleoside phosphorylase [PTHR36540] (1-102)
  IPR011051 RmlC-like cupin domain superfamily [SSF51182] (11-102)
  IPR014710 RmlC-like jelly roll fold [G3DSA:2.60.120.10] (1-103)

pLDDT: mean 97.72, std 2.51, range [78.62, 98.94]